Protein AF-0000000078947729 (afdb_homodimer)

Organism: Halalkalibacterium halodurans (strain ATCC BAA-125 / DSM 18197 / FERM 7344 / JCM 9153 / C-125) (NCBI:txid272558)

Nearest PDB structures (foldseek):
  7bx9-assembly1_A  TM=9.039E-01  e=3.095E-15  Bacillus amyloliquefaciens
  7f76-assembly1_A  TM=8.999E-01  e=1.012E-13  Sutcliffiella cohnii
  6dqo-assembly1_A-2  TM=8.753E-01  e=2.974E-13  Escherichia coli K-12
  6dqp-assembly1_A  TM=8.680E-01  e=3.310E-12  Escherichia coli K-12
  4pty-asse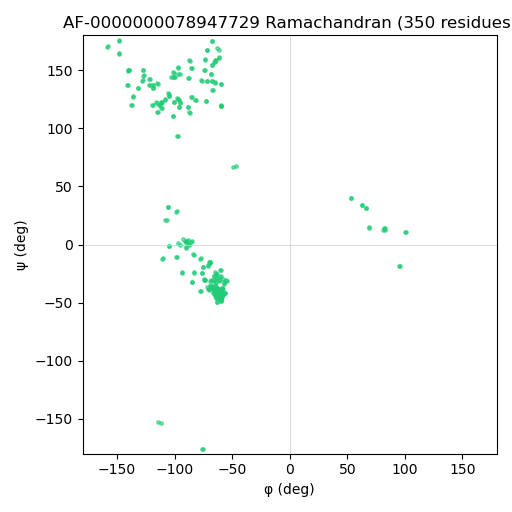mbly1_D  TM=8.212E-01  e=2.262E-12  Escherichia coli K-12

Foldseek 3Di:
DFEEEEEEQDLDPPDLQVVLSVVLCVVVVVVPYHYHYHYLNPQPDDQDDPVDDDDPSLVVVQVSLQRGQEYEYEAEDDPLAGDPSSVRNVVNHPLNSAAAHEYEYEYEYADPPRCVSHVVVVVVVSVVSNHHYFPQYAYYYPVQADPVRDGDPVRVVSSVVRSVRNVVSSVVVVVVD/DFEEEEEEQDLDPPDLQVVLSVVLCVVVVVVPYHYHYHYLNPQPDDQDDPVDDDDPSLVVVQVSLQRGQEYEYEAEDDPLAGDPSSVRNVVNHPLNSQAAHEYEYEYEYADPPRCVSHVVVVVVVSVVSNHHYFPQYAYYYPVQADPVRDGDPVRVVSSVVRSVRNVVSSVVVVVVD

Solvent-accessible surface area (backbone atoms only — not comparable to full-atom values): 18333 Å² total; per-residue (Å²): 122,51,38,34,36,31,38,24,18,41,53,43,96,83,35,64,28,46,53,52,49,52,52,52,41,51,55,43,39,75,71,58,31,47,66,47,75,48,43,50,59,76,62,72,69,71,71,57,38,88,88,55,81,77,51,73,70,52,44,53,54,52,50,54,48,45,67,30,57,30,37,39,42,22,20,37,48,46,57,49,20,56,28,20,52,34,41,24,58,54,63,68,50,88,37,72,47,36,49,74,24,44,32,35,49,36,24,16,28,82,55,71,100,55,24,61,55,19,49,54,54,49,50,48,32,38,47,59,31,43,29,40,68,53,89,51,59,45,65,43,35,54,80,49,32,48,95,85,66,44,64,39,70,69,57,47,53,45,51,51,48,30,51,50,53,52,49,51,54,51,51,54,54,56,67,70,96,124,51,40,34,36,33,37,24,20,41,53,43,96,82,33,64,28,46,53,52,49,51,52,51,42,51,55,43,39,74,71,60,31,46,66,47,76,46,45,50,59,76,62,72,70,71,71,56,37,86,87,55,80,77,50,72,72,52,43,53,53,52,50,54,46,45,67,32,56,30,36,39,42,20,19,36,49,48,55,49,21,56,26,19,53,35,41,24,57,54,63,69,49,88,36,73,46,36,49,74,23,46,33,37,50,35,25,18,30,82,56,74,100,54,26,60,54,19,50,54,54,48,49,47,30,37,49,58,28,42,29,39,66,52,89,50,58,45,64,44,35,54,83,49,33,47,96,86,66,43,65,38,72,68,58,47,53,44,51,50,49,30,51,50,52,50,50,52,54,51,51,55,53,58,67,71,96

Sequence (354 aa):
MAKIVLISGSMNPNSTSKSILKRIGKVLDKQGHDTDVICVLETNFPLYHPLKPMTDEMQKVSKTIQSADAFVIGSPEYHGGYSGALKNLLDYQDGSGFMQKPVALVSSSGGMKAGINTLNSLRLIFRSLHAHVIPQQLAVCEKELNEKGELDEGVQKQLLTLVKGLLQEISLRYQSKMAKIVLISGSMNPNSTSKSILKRIGKVLDKQGHDTDVICVLETNFPLYHPLKPMTDEMQKVSKTIQSADAFVIGSPEYHGGYSGALKNLLDYQDGSGFMQKPVALVSSSGGMKAGINTLNSLRLIFRSLHAHVIPQQLAVCEKELNEKGELDEGVQKQLLTLVKGLLQEISLRYQSK

Radius of gyration: 20.91 Å; Cα contacts (8 Å, |Δi|>4): 718; chains: 2; bounding box: 54×63×46 Å

Structure (mmCIF, N/CA/C/O backbone):
data_AF-0000000078947729-model_v1
#
loop_
_entity.id
_entity.type
_entity.pdbx_description
1 polymer 'BH2050 protein'
#
loop_
_atom_site.group_PDB
_atom_site.id
_atom_site.type_symbol
_atom_site.label_atom_id
_atom_site.label_alt_id
_atom_site.label_comp_id
_atom_site.label_asym_id
_atom_site.label_entity_id
_atom_site.label_seq_id
_atom_site.pdbx_PDB_ins_code
_atom_site.Cartn_x
_atom_site.Cartn_y
_atom_site.Cartn_z
_atom_site.occupancy
_atom_site.B_iso_or_equiv
_atom_site.auth_seq_id
_atom_site.auth_comp_id
_atom_site.auth_asym_id
_atom_site.auth_atom_id
_atom_site.pdbx_PDB_model_num
ATOM 1 N N . MET A 1 1 ? 3.238 29 15.312 1 90.88 1 MET A N 1
ATOM 2 C CA . MET A 1 1 ? 2.471 28.609 14.133 1 90.88 1 MET A CA 1
ATOM 3 C C . MET A 1 1 ? 3.17 27.484 13.375 1 90.88 1 MET A C 1
ATOM 5 O O . MET A 1 1 ? 4.34 27.609 13.008 1 90.88 1 MET A O 1
ATOM 9 N N . ALA A 1 2 ? 2.477 26.328 13.336 1 96.62 2 ALA A N 1
ATOM 10 C CA . ALA A 1 2 ? 3.072 25.172 12.656 1 96.62 2 ALA A CA 1
ATOM 11 C C . ALA A 1 2 ? 2.578 25.062 11.219 1 96.62 2 ALA A C 1
ATOM 13 O O . ALA A 1 2 ? 1.47 25.5 10.906 1 96.62 2 ALA A O 1
ATOM 14 N N . LYS A 1 3 ? 3.465 24.578 10.359 1 98.19 3 LYS A N 1
ATOM 15 C CA . LYS A 1 3 ? 3.066 24.188 9.008 1 98.19 3 LYS A CA 1
ATOM 16 C C . LYS A 1 3 ? 2.592 22.734 8.984 1 98.19 3 LYS A C 1
ATOM 18 O O . LYS A 1 3 ? 3.385 21.812 9.18 1 98.19 3 LYS A O 1
ATOM 23 N N . ILE A 1 4 ? 1.304 22.562 8.703 1 98.75 4 ILE A N 1
ATOM 24 C CA . ILE A 1 4 ? 0.723 21.234 8.711 1 98.75 4 ILE A CA 1
ATOM 25 C C . ILE A 1 4 ? 0.312 20.844 7.297 1 98.75 4 ILE A C 1
ATOM 27 O O . ILE A 1 4 ? -0.468 21.547 6.652 1 98.75 4 ILE A O 1
ATOM 31 N N . VAL A 1 5 ? 0.88 19.766 6.785 1 98.88 5 VAL A N 1
ATOM 32 C CA . VAL A 1 5 ? 0.549 19.281 5.449 1 98.88 5 VAL A CA 1
ATOM 33 C C . VAL A 1 5 ? -0.426 18.109 5.547 1 98.88 5 VAL A C 1
ATOM 35 O O . VAL A 1 5 ? -0.193 17.172 6.301 1 98.88 5 VAL A O 1
ATOM 38 N N . LEU A 1 6 ? -1.562 18.25 4.902 1 98.88 6 LEU A N 1
ATOM 39 C CA . LEU A 1 6 ? -2.543 17.188 4.785 1 98.88 6 LEU A CA 1
ATOM 40 C C . LEU A 1 6 ? -2.4 16.453 3.447 1 98.88 6 LEU A C 1
ATOM 42 O O . LEU A 1 6 ? -2.367 17.094 2.393 1 98.88 6 LEU A O 1
ATOM 46 N N . ILE A 1 7 ? -2.248 15.141 3.473 1 98.88 7 ILE A N 1
ATOM 47 C CA . ILE A 1 7 ? -2.064 14.359 2.254 1 98.88 7 ILE A CA 1
ATOM 48 C C . ILE A 1 7 ? -3.287 13.477 2.016 1 98.88 7 ILE A C 1
ATOM 50 O O . ILE A 1 7 ? -3.621 12.633 2.848 1 98.88 7 ILE A O 1
ATOM 54 N N . SER A 1 8 ? -3.947 13.719 0.934 1 98.5 8 SER A N 1
ATOM 55 C CA . SER A 1 8 ? -5.082 12.906 0.509 1 98.5 8 SER A CA 1
ATOM 56 C C . SER A 1 8 ? -4.652 11.828 -0.478 1 98.5 8 SER A C 1
ATOM 58 O O . SER A 1 8 ? -4.203 12.133 -1.584 1 98.5 8 SER A O 1
ATOM 60 N N . GLY A 1 9 ? -4.906 10.617 -0.125 1 98.31 9 GLY A N 1
ATOM 61 C CA . GLY A 1 9 ? -4.426 9.492 -0.909 1 98.31 9 GLY A CA 1
ATOM 62 C C . GLY A 1 9 ? -5.469 8.938 -1.861 1 98.31 9 GLY A C 1
ATOM 63 O O . GLY A 1 9 ? -5.445 7.75 -2.193 1 98.31 9 GLY A O 1
ATOM 64 N N . SER A 1 10 ? -6.383 9.766 -2.332 1 96.5 10 SER A N 1
ATOM 65 C CA . SER A 1 10 ? -7.453 9.281 -3.203 1 96.5 10 SER A CA 1
ATOM 66 C C . SER A 1 10 ? -7.34 9.883 -4.598 1 96.5 10 SER A C 1
ATOM 68 O O . SER A 1 10 ? -7.043 11.07 -4.746 1 96.5 10 SER A O 1
ATOM 70 N N . MET A 1 11 ? -7.574 9.07 -5.586 1 97.5 11 MET A N 1
ATOM 71 C CA . MET A 1 11 ? -7.633 9.531 -6.973 1 97.5 11 MET A CA 1
ATOM 72 C C . MET A 1 11 ? -9.062 9.867 -7.375 1 97.5 11 MET A C 1
ATOM 74 O O . MET A 1 11 ? -9.32 10.219 -8.523 1 97.5 11 MET A O 1
ATOM 78 N N . ASN A 1 12 ? -9.992 9.789 -6.438 1 95.44 12 ASN A N 1
ATOM 79 C CA . ASN A 1 12 ? -11.391 10.141 -6.648 1 95.44 12 ASN A CA 1
ATOM 80 C C . ASN A 1 12 ? -11.641 11.625 -6.371 1 95.44 12 ASN A C 1
ATOM 82 O O . ASN A 1 12 ? -11.438 12.094 -5.25 1 95.44 12 ASN A O 1
ATOM 86 N N . PRO A 1 13 ? -12.07 12.414 -7.328 1 94.38 13 PRO A N 1
ATOM 87 C CA . PRO A 1 13 ? -12.336 13.836 -7.09 1 94.38 13 PRO A CA 1
ATOM 88 C C . PRO A 1 13 ? -13.406 14.062 -6.027 1 94.38 13 PRO A C 1
ATOM 90 O O . PRO A 1 13 ? -13.445 15.125 -5.402 1 94.38 13 PRO A O 1
ATOM 93 N N . ASN A 1 14 ? -14.25 13.062 -5.785 1 89.62 14 ASN A N 1
ATOM 94 C CA . ASN A 1 14 ? -15.32 13.156 -4.801 1 89.62 14 ASN A CA 1
ATOM 95 C C . ASN A 1 14 ? -15.008 12.352 -3.545 1 89.62 14 ASN A C 1
ATOM 97 O O . ASN A 1 14 ? -15.914 11.852 -2.877 1 89.62 14 ASN A O 1
ATOM 101 N N . SER A 1 15 ? -13.836 12.266 -3.225 1 90.88 15 SER A N 1
ATOM 102 C CA . SER A 1 15 ? -13.328 11.422 -2.152 1 90.88 15 SER A CA 1
ATOM 103 C C . SER A 1 15 ? -13.82 11.906 -0.789 1 90.88 15 SER A C 1
ATOM 105 O O . SER A 1 15 ? -13.711 13.086 -0.47 1 90.88 15 SER A O 1
ATOM 107 N N . THR A 1 16 ? -14.305 10.969 0.018 1 90.5 16 THR A N 1
ATOM 108 C CA . THR A 1 16 ? -14.68 11.234 1.405 1 90.5 16 THR A CA 1
ATOM 109 C C . THR A 1 16 ? -13.445 11.578 2.236 1 90.5 16 THR A C 1
ATOM 111 O O . THR A 1 16 ? -13.484 12.5 3.053 1 90.5 16 THR A O 1
ATOM 114 N N . SER A 1 17 ? -12.367 10.859 2.006 1 91.69 17 SER A N 1
ATOM 115 C CA . SER A 1 17 ? -11.148 11.141 2.75 1 91.69 17 SER A CA 1
ATOM 116 C C . SER A 1 17 ? -10.648 12.562 2.49 1 91.69 17 SER A C 1
ATOM 118 O O . SER A 1 17 ? -10.25 13.266 3.42 1 91.69 17 SER A O 1
ATOM 120 N N . LYS A 1 18 ? -10.719 12.992 1.257 1 93.44 18 LYS A N 1
ATOM 121 C CA . LYS A 1 18 ? -10.312 14.352 0.922 1 93.44 18 LYS A CA 1
ATOM 122 C C . LYS A 1 18 ? -11.195 15.375 1.628 1 93.44 18 LYS A C 1
ATOM 124 O O . LYS A 1 18 ? -10.695 16.359 2.184 1 93.44 18 LYS A O 1
ATOM 129 N N . SER A 1 19 ? -12.469 15.148 1.593 1 93 19 SER A N 1
ATOM 130 C CA . SER A 1 19 ? -13.414 16.047 2.236 1 93 19 SER A CA 1
ATOM 131 C C . SER A 1 19 ? -13.133 16.188 3.729 1 93 19 SER A C 1
ATOM 133 O O . SER A 1 19 ? -13.148 17.281 4.273 1 93 19 SER A O 1
ATOM 135 N N . ILE A 1 20 ? -12.867 15.062 4.355 1 94.94 20 ILE A N 1
ATOM 136 C CA . ILE A 1 20 ? -12.586 15.039 5.785 1 94.94 20 ILE A CA 1
ATOM 137 C C . ILE A 1 20 ? -11.289 15.797 6.07 1 94.94 20 ILE A C 1
ATOM 139 O O . ILE A 1 20 ? -11.219 16.594 7.012 1 94.94 20 ILE A O 1
ATOM 143 N N . LEU A 1 21 ? -10.289 15.578 5.25 1 97.25 21 LEU A N 1
ATOM 144 C CA . LEU A 1 21 ? -9.016 16.266 5.422 1 97.25 21 LEU A CA 1
ATOM 145 C C . LEU A 1 21 ? -9.188 17.781 5.277 1 97.25 21 LEU A C 1
ATOM 147 O O . LEU A 1 21 ? -8.586 18.547 6.027 1 97.25 21 LEU A O 1
ATOM 151 N N . LYS A 1 22 ? -9.992 18.203 4.328 1 95.75 22 LYS A N 1
ATOM 152 C CA . LYS A 1 22 ? -10.258 19.625 4.156 1 95.75 22 LYS A CA 1
ATOM 153 C C . LYS A 1 22 ? -10.93 20.219 5.395 1 95.75 22 LYS A C 1
ATOM 155 O O . LYS A 1 22 ? -10.609 21.328 5.809 1 95.75 22 LYS A O 1
ATOM 160 N N . ARG A 1 23 ? -11.797 19.469 5.953 1 95.62 23 ARG A N 1
ATOM 161 C CA . ARG A 1 23 ? -12.445 19.906 7.188 1 95.62 23 ARG A CA 1
ATOM 162 C C . ARG A 1 23 ? -11.438 20.047 8.32 1 95.62 23 ARG A C 1
ATOM 164 O O . ARG A 1 23 ? -11.453 21.031 9.047 1 95.62 23 ARG A O 1
ATOM 171 N N . ILE A 1 24 ? -10.609 19.062 8.438 1 98.12 24 ILE A N 1
ATOM 172 C CA . ILE A 1 24 ? -9.562 19.109 9.445 1 98.12 24 ILE A CA 1
ATOM 173 C C . ILE A 1 24 ? -8.672 20.328 9.203 1 98.12 24 ILE A C 1
ATOM 175 O O . ILE A 1 24 ? -8.32 21.047 10.141 1 98.12 24 ILE A O 1
ATOM 179 N N . GLY A 1 25 ? -8.312 20.547 7.91 1 98.19 25 GLY A N 1
ATOM 180 C CA . GLY A 1 25 ? -7.512 21.719 7.555 1 98.19 25 GLY A CA 1
ATOM 181 C C . GLY A 1 25 ? -8.141 23.016 7.988 1 98.19 25 GLY A C 1
ATOM 182 O O . GLY A 1 25 ? -7.457 23.906 8.508 1 98.19 25 GLY A O 1
ATOM 183 N N . LYS A 1 26 ? -9.414 23.172 7.832 1 97.19 26 LYS A N 1
ATOM 184 C CA . LYS A 1 26 ? -10.125 24.375 8.227 1 97.19 26 LYS A CA 1
ATOM 185 C C . LYS A 1 26 ? -10.062 24.594 9.742 1 97.19 26 LYS A C 1
ATOM 187 O O . LYS A 1 26 ? -9.867 25.703 10.211 1 97.19 26 LYS A O 1
ATOM 192 N N . VAL A 1 27 ? -10.242 23.531 10.477 1 97.69 27 VAL A N 1
ATOM 193 C CA . VAL A 1 27 ? -10.172 23.594 11.938 1 97.69 27 VAL A CA 1
ATOM 194 C C . VAL A 1 27 ? -8.773 24.047 12.359 1 97.69 27 VAL A C 1
ATOM 196 O O . VAL A 1 27 ? -8.633 24.922 13.219 1 97.69 27 VAL A O 1
ATOM 199 N N . LEU A 1 28 ? -7.773 23.469 11.727 1 98.38 28 LEU A N 1
ATOM 200 C CA . LEU A 1 28 ? -6.387 23.797 12.055 1 98.38 28 LEU A CA 1
ATOM 201 C C . LEU A 1 28 ? -6.07 25.25 11.703 1 98.38 28 LEU A C 1
ATOM 203 O O . LEU A 1 28 ? -5.402 25.938 12.469 1 98.38 28 LEU A O 1
ATOM 207 N N . ASP A 1 29 ? -6.59 25.688 10.562 1 97.38 29 ASP A N 1
ATOM 208 C CA . ASP A 1 29 ? -6.414 27.078 10.141 1 97.38 29 ASP A CA 1
ATOM 209 C C . ASP A 1 29 ? -7.039 28.031 11.148 1 97.38 29 ASP A C 1
ATOM 211 O O . ASP A 1 29 ? -6.438 29.047 11.5 1 97.38 29 ASP A O 1
ATOM 215 N N . LYS A 1 30 ? -8.188 27.703 11.594 1 96.75 30 LYS A N 1
ATOM 216 C CA . LYS A 1 30 ? -8.898 28.531 12.555 1 96.75 30 LYS A CA 1
ATOM 217 C C . LYS A 1 30 ? -8.133 28.625 13.867 1 96.75 30 LYS A C 1
ATOM 219 O O . LYS A 1 30 ? -8.258 29.609 14.602 1 96.75 30 LYS A O 1
ATOM 224 N N . GLN A 1 31 ? -7.367 27.625 14.078 1 95.81 31 GLN A N 1
ATOM 225 C CA . GLN A 1 31 ? -6.57 27.594 15.305 1 95.81 31 GLN A CA 1
ATOM 226 C C . GLN A 1 31 ? -5.234 28.312 15.102 1 95.81 31 GLN A C 1
ATOM 228 O O . GLN A 1 31 ? -4.375 28.297 15.984 1 95.81 31 GLN A O 1
ATOM 233 N N . GLY A 1 32 ? -5 28.828 13.883 1 95.62 32 GLY A N 1
ATOM 234 C CA . GLY A 1 32 ? -3.865 29.719 13.656 1 95.62 32 GLY A CA 1
ATOM 235 C C . GLY A 1 32 ? -2.688 29.016 13 1 95.62 32 GLY A C 1
ATOM 236 O O . GLY A 1 32 ? -1.588 29.578 12.938 1 95.62 32 GLY A O 1
ATOM 237 N N . HIS A 1 33 ? -2.859 27.797 12.523 1 97.44 33 HIS A N 1
ATOM 238 C CA . HIS A 1 33 ? -1.78 27.062 11.867 1 97.44 33 HIS A CA 1
ATOM 239 C C . HIS A 1 33 ? -1.873 27.188 10.344 1 97.44 33 HIS A C 1
ATOM 241 O O . HIS A 1 33 ? -2.926 27.547 9.812 1 97.44 33 HIS A O 1
ATOM 247 N N . ASP A 1 34 ? -0.754 27.094 9.688 1 97.75 34 ASP A N 1
ATOM 248 C CA . ASP A 1 34 ? -0.7 27.062 8.227 1 97.75 34 ASP A CA 1
ATOM 249 C C . ASP A 1 34 ? -0.914 25.656 7.691 1 97.75 34 ASP A C 1
ATOM 251 O O . ASP A 1 34 ? -0.238 24.719 8.117 1 97.75 34 ASP A O 1
ATOM 255 N N . THR A 1 35 ? -1.867 25.531 6.773 1 98.31 35 THR A N 1
ATOM 256 C CA . THR A 1 35 ? -2.143 24.203 6.242 1 98.31 35 THR A CA 1
ATOM 257 C C . THR A 1 35 ? -1.974 24.172 4.727 1 98.31 35 THR A C 1
ATOM 259 O O . THR A 1 35 ? -2.215 25.172 4.051 1 98.31 35 THR A O 1
ATOM 262 N N . ASP A 1 36 ? -1.458 23.109 4.207 1 97.81 36 ASP A N 1
ATOM 263 C CA . ASP A 1 36 ? -1.406 22.781 2.787 1 97.81 36 ASP A CA 1
ATOM 264 C C . ASP A 1 36 ? -1.963 21.375 2.533 1 97.81 36 ASP A C 1
ATOM 266 O O . ASP A 1 36 ? -1.732 20.453 3.324 1 97.81 36 ASP A O 1
ATOM 270 N N . VAL A 1 37 ? -2.688 21.281 1.451 1 97.81 37 VAL A N 1
ATOM 271 C CA . VAL A 1 37 ? -3.25 19.969 1.108 1 97.81 37 VAL A CA 1
ATOM 272 C C . VAL A 1 37 ? -2.568 19.438 -0.146 1 97.81 37 VAL A C 1
ATOM 274 O O . VAL A 1 37 ? -2.512 20.109 -1.173 1 97.81 37 VAL A O 1
ATOM 277 N N . ILE A 1 38 ? -2.002 18.312 -0.057 1 98.44 38 ILE A N 1
ATOM 278 C CA . ILE A 1 38 ? -1.505 17.562 -1.2 1 98.44 38 ILE A CA 1
ATOM 279 C C . ILE A 1 38 ? -2.5 16.453 -1.562 1 98.44 38 ILE A C 1
ATOM 281 O O . ILE A 1 38 ? -2.709 15.516 -0.7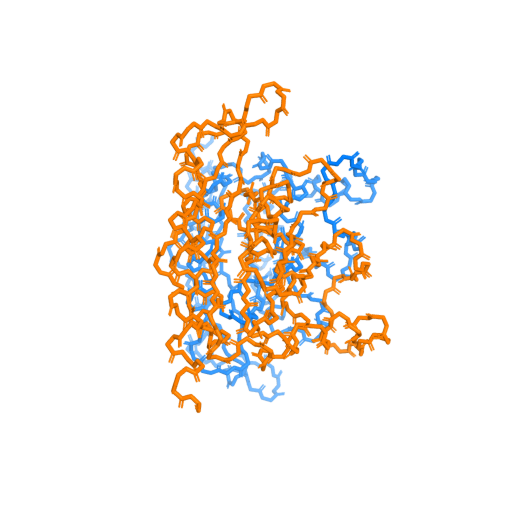88 1 98.44 38 ILE A O 1
ATOM 285 N N . CYS A 1 39 ? -3.119 16.625 -2.67 1 98.06 39 CYS A N 1
ATOM 286 C CA . CYS A 1 39 ? -3.959 15.57 -3.223 1 98.06 39 CYS A CA 1
ATOM 287 C C . CYS A 1 39 ? -3.195 14.75 -4.254 1 98.06 39 CYS A C 1
ATOM 289 O O . CYS A 1 39 ? -2.725 15.289 -5.258 1 98.06 39 CYS A O 1
ATOM 291 N N . VAL A 1 40 ? -3.148 13.469 -4.055 1 98.12 40 VAL A N 1
ATOM 292 C CA . VAL A 1 40 ? -2.375 12.633 -4.973 1 98.12 40 VAL A CA 1
ATOM 293 C C . VAL A 1 40 ? -2.938 12.766 -6.387 1 98.12 40 VAL A C 1
ATOM 295 O O . VAL A 1 40 ? -2.191 12.695 -7.367 1 98.12 40 VAL A O 1
ATOM 298 N N . LEU A 1 41 ? -4.203 12.977 -6.453 1 97 41 LEU A N 1
ATOM 299 C CA . LEU A 1 41 ? -4.871 13.156 -7.738 1 97 41 LEU A CA 1
ATOM 300 C C . LEU A 1 41 ? -4.238 14.297 -8.523 1 97 41 LEU A C 1
ATOM 302 O O . LEU A 1 41 ? -4.172 14.25 -9.75 1 97 41 LEU A O 1
ATOM 306 N N . GLU A 1 42 ? -3.719 15.312 -7.848 1 96.56 42 GLU A N 1
ATOM 307 C CA . GLU A 1 42 ? -3.236 16.531 -8.477 1 96.56 42 GLU A CA 1
ATOM 308 C C . GLU A 1 42 ? -1.725 16.5 -8.672 1 96.56 42 GLU A C 1
ATOM 310 O O . GLU A 1 42 ? -1.162 17.344 -9.367 1 96.56 42 GLU A O 1
ATOM 315 N N . THR A 1 43 ? -0.997 15.562 -8.109 1 96.31 43 THR A N 1
ATOM 316 C CA . THR A 1 43 ? 0.462 15.562 -8.117 1 96.31 43 THR A CA 1
ATOM 317 C C . THR A 1 43 ? 0.996 14.977 -9.422 1 96.31 43 THR A C 1
ATOM 319 O O . THR A 1 43 ? 2.139 15.242 -9.805 1 96.31 43 THR A O 1
ATOM 322 N N . ASN A 1 44 ? 0.226 14.148 -10.109 1 89.62 44 ASN A N 1
ATOM 323 C CA . ASN A 1 44 ? 0.599 13.539 -11.383 1 89.62 44 ASN A CA 1
ATOM 324 C C . ASN A 1 44 ? 1.816 12.633 -11.234 1 89.62 44 ASN A C 1
ATOM 326 O O . ASN A 1 44 ? 2.691 12.609 -12.102 1 89.62 44 ASN A O 1
ATOM 330 N N . PHE A 1 45 ? 1.962 11.969 -10.133 1 96.94 45 PHE A N 1
ATOM 331 C CA . PHE A 1 45 ? 3.039 11.008 -9.945 1 96.94 45 PHE A CA 1
ATOM 332 C C . PHE A 1 45 ? 2.781 9.734 -10.75 1 96.94 45 PHE A C 1
ATOM 334 O O . PHE A 1 45 ? 1.715 9.133 -10.641 1 96.94 45 PHE A O 1
ATOM 341 N N . PRO A 1 46 ? 3.721 9.367 -11.617 1 97.25 46 PRO A N 1
ATOM 342 C CA . PRO A 1 46 ? 3.648 8 -12.133 1 97.25 46 PRO A CA 1
ATOM 343 C C . PRO A 1 46 ? 3.92 6.949 -11.062 1 97.25 46 PRO A C 1
ATOM 345 O O . PRO A 1 46 ? 4.203 7.289 -9.914 1 97.25 46 PRO A O 1
ATOM 348 N N . LEU A 1 47 ? 3.768 5.68 -11.422 1 98.12 47 LEU A N 1
ATOM 349 C CA . LEU A 1 47 ? 4.172 4.645 -10.477 1 98.12 47 LEU A CA 1
ATOM 350 C C . LEU A 1 47 ? 5.652 4.762 -10.133 1 98.12 47 LEU A C 1
ATOM 352 O O . LEU A 1 47 ? 6.477 5.023 -11.016 1 98.12 47 LEU A O 1
ATOM 356 N N . TYR A 1 48 ? 5.996 4.602 -8.938 1 98.25 48 TYR A N 1
ATOM 357 C CA . TYR A 1 48 ? 7.348 4.785 -8.43 1 98.25 48 TYR A CA 1
ATOM 358 C C . TYR A 1 48 ? 8.328 3.85 -9.133 1 98.25 48 TYR A C 1
ATOM 360 O O . TYR A 1 48 ? 8.141 2.631 -9.125 1 98.25 48 TYR A O 1
ATOM 368 N N . HIS A 1 49 ? 9.258 4.426 -9.758 1 97.19 49 HIS A N 1
ATOM 369 C CA . HIS A 1 49 ? 10.375 3.73 -10.391 1 97.19 49 HIS A CA 1
ATOM 370 C C . HIS A 1 49 ? 11.695 4.09 -9.719 1 97.19 49 HIS A C 1
ATOM 372 O O . HIS A 1 49 ? 12.164 5.227 -9.828 1 97.19 49 HIS A O 1
ATOM 378 N N . PRO A 1 50 ? 12.328 3.123 -9.078 1 95 50 PRO A N 1
ATOM 379 C CA . PRO A 1 50 ? 13.484 3.463 -8.242 1 95 50 PRO A CA 1
ATOM 380 C C . PRO A 1 50 ? 14.688 3.922 -9.055 1 95 50 PRO A C 1
ATOM 382 O O . PRO A 1 50 ? 15.625 4.504 -8.508 1 95 50 PRO A O 1
ATOM 385 N N . LEU A 1 51 ? 14.703 3.689 -10.344 1 95.69 51 LEU A N 1
ATOM 386 C CA . LEU A 1 51 ? 15.875 4.031 -11.148 1 95.69 51 LEU A CA 1
ATOM 387 C C . LEU A 1 51 ? 15.617 5.289 -11.977 1 95.69 51 LEU A C 1
ATOM 389 O O . LEU A 1 51 ? 16.484 5.723 -12.734 1 95.69 51 LEU A O 1
ATOM 393 N N . LYS A 1 52 ? 14.453 5.84 -11.883 1 96.06 52 LYS A N 1
ATOM 394 C CA . LYS A 1 52 ? 14.141 7.078 -12.594 1 96.06 52 LYS A CA 1
ATOM 395 C C . LYS A 1 52 ? 14.109 8.266 -11.633 1 96.06 52 LYS A C 1
ATOM 397 O O . LYS A 1 52 ? 13.453 8.219 -10.594 1 96.06 52 LYS A O 1
ATOM 402 N N . PRO A 1 53 ? 14.805 9.297 -12.008 1 95.94 53 PRO A N 1
ATOM 403 C CA . PRO A 1 53 ? 14.82 10.469 -11.133 1 95.94 53 PRO A CA 1
ATOM 404 C C . PRO A 1 53 ? 13.461 11.164 -11.055 1 95.94 53 PRO A C 1
ATOM 406 O O . PRO A 1 53 ? 12.672 11.094 -12.008 1 95.94 53 PRO A O 1
ATOM 409 N N . MET A 1 54 ? 13.234 11.852 -9.969 1 96.81 54 MET A N 1
ATOM 410 C CA . MET A 1 54 ? 12.023 12.664 -9.844 1 96.81 54 MET A CA 1
ATOM 411 C C . MET A 1 54 ? 12.109 13.898 -10.734 1 96.81 54 MET A C 1
ATOM 413 O O . MET A 1 54 ? 13.172 14.5 -10.867 1 96.81 54 MET A O 1
ATOM 417 N N . THR A 1 55 ? 11.039 14.242 -11.328 1 97.31 55 THR A N 1
ATOM 418 C CA . THR A 1 55 ? 10.945 15.492 -12.07 1 97.31 55 THR A CA 1
ATOM 419 C C . THR A 1 55 ? 10.922 16.688 -11.117 1 97.31 55 THR A C 1
ATOM 421 O O . THR A 1 55 ? 10.781 16.516 -9.906 1 97.31 55 THR A O 1
ATOM 424 N N . ASP A 1 56 ? 11.086 17.875 -11.641 1 97.38 56 ASP A N 1
ATOM 425 C CA . ASP A 1 56 ? 11.023 19.094 -10.836 1 97.38 56 ASP A CA 1
ATOM 426 C C . ASP A 1 56 ? 9.68 19.219 -10.133 1 97.38 56 ASP A C 1
ATOM 428 O O . ASP A 1 56 ? 9.609 19.641 -8.977 1 97.38 56 ASP A O 1
ATOM 432 N N . GLU A 1 57 ? 8.625 18.875 -10.867 1 97.12 57 GLU A N 1
ATOM 433 C CA . GLU A 1 57 ? 7.277 18.953 -10.297 1 97.12 57 GLU A CA 1
ATOM 434 C C . GLU A 1 57 ? 7.129 18.016 -9.109 1 97.12 57 GLU A C 1
ATOM 436 O O . GLU A 1 57 ? 6.543 18.375 -8.086 1 97.12 57 GLU A O 1
ATOM 441 N N . MET A 1 58 ? 7.625 16.812 -9.227 1 97.81 58 MET A N 1
ATOM 442 C CA . MET A 1 58 ? 7.586 15.852 -8.133 1 97.81 58 MET A CA 1
ATOM 443 C C . MET A 1 58 ? 8.414 16.328 -6.945 1 97.81 58 MET A C 1
ATOM 445 O O . MET A 1 58 ? 8.008 16.156 -5.793 1 97.81 58 MET A O 1
ATOM 449 N N . GLN A 1 59 ? 9.539 16.938 -7.27 1 97.81 59 GLN A N 1
ATOM 450 C CA . GLN A 1 59 ? 10.422 17.453 -6.223 1 97.81 59 GLN A CA 1
ATOM 451 C C . GLN A 1 59 ? 9.75 18.562 -5.422 1 97.81 59 GLN A C 1
ATOM 453 O O . GLN A 1 59 ? 9.969 18.688 -4.219 1 97.81 59 GLN A O 1
ATOM 458 N N . LYS A 1 60 ? 9 19.391 -6.105 1 98 60 LYS A N 1
ATOM 459 C CA . LYS A 1 60 ? 8.258 20.438 -5.41 1 98 60 LYS A CA 1
ATOM 460 C C . LYS A 1 60 ? 7.324 19.844 -4.355 1 98 60 LYS A C 1
ATOM 462 O O . LYS A 1 60 ? 7.215 20.375 -3.252 1 98 60 LYS A O 1
ATOM 467 N N . VAL A 1 61 ? 6.664 18.75 -4.719 1 98.38 61 VAL A N 1
ATOM 468 C CA . VAL A 1 61 ? 5.793 18.062 -3.771 1 98.38 61 VAL A CA 1
ATOM 469 C C . VAL A 1 61 ? 6.613 17.547 -2.594 1 98.38 61 VAL A C 1
ATOM 471 O O . VAL A 1 61 ? 6.242 17.75 -1.436 1 98.38 61 VAL A O 1
ATOM 474 N N . SER A 1 62 ? 7.75 16.938 -2.875 1 98.19 62 SER A N 1
ATOM 475 C CA . SER A 1 62 ? 8.617 16.406 -1.829 1 98.19 62 SER A CA 1
ATOM 476 C C . SER A 1 62 ? 9.141 17.516 -0.921 1 98.19 62 SER A C 1
ATOM 478 O O . SER A 1 62 ? 9.266 17.328 0.29 1 98.19 62 SER A O 1
ATOM 480 N N . LYS A 1 63 ? 9.43 18.625 -1.489 1 98.25 63 LYS A N 1
ATOM 481 C CA . LYS A 1 63 ? 9.898 19.766 -0.701 1 98.25 63 LYS A CA 1
ATOM 482 C C . LYS A 1 63 ? 8.805 20.266 0.239 1 98.25 63 LYS A C 1
ATOM 484 O O . LYS A 1 63 ? 9.086 20.656 1.373 1 98.25 63 LYS A O 1
ATOM 489 N N . THR A 1 64 ? 7.559 20.266 -0.258 1 98.38 64 THR A N 1
ATOM 490 C CA . THR A 1 64 ? 6.438 20.641 0.6 1 98.38 64 THR A CA 1
ATOM 491 C C . THR A 1 64 ? 6.328 19.688 1.786 1 98.38 64 THR A C 1
ATOM 493 O O . THR A 1 64 ? 6.148 20.109 2.924 1 98.38 64 THR A O 1
ATOM 496 N N . ILE A 1 65 ? 6.504 18.438 1.562 1 98.69 65 ILE A N 1
ATOM 497 C CA . ILE A 1 65 ? 6.461 17.422 2.611 1 98.69 65 ILE A CA 1
ATOM 498 C C . ILE A 1 65 ? 7.602 17.656 3.602 1 98.69 65 ILE A C 1
ATOM 500 O O . ILE A 1 65 ? 7.387 17.641 4.816 1 98.69 65 ILE A O 1
ATOM 504 N N . GLN A 1 66 ? 8.75 17.953 3.082 1 98.38 66 GLN A N 1
ATOM 505 C CA . GLN A 1 66 ? 9.922 18.156 3.924 1 98.38 66 GLN A CA 1
ATOM 506 C C . GLN A 1 66 ? 9.773 19.391 4.797 1 98.38 66 GLN A C 1
ATOM 508 O O . GLN A 1 66 ? 10.289 19.438 5.918 1 98.38 66 GLN A O 1
ATOM 513 N N . SER A 1 67 ? 9.102 20.344 4.352 1 97.88 67 SER A N 1
ATOM 514 C CA . SER A 1 67 ? 9 21.625 5.035 1 97.88 67 SER A CA 1
ATOM 515 C C . SER A 1 67 ? 7.941 21.594 6.129 1 97.88 67 SER A C 1
ATOM 517 O O . SER A 1 67 ? 7.844 22.516 6.938 1 97.88 67 SER A O 1
ATOM 519 N N . ALA A 1 68 ? 7.148 20.562 6.219 1 98.44 68 ALA A N 1
ATOM 520 C CA . ALA A 1 68 ? 6.047 20.469 7.172 1 98.44 68 ALA A CA 1
ATOM 521 C C . ALA A 1 68 ? 6.562 20.234 8.586 1 98.44 68 ALA A C 1
ATOM 523 O O . ALA A 1 68 ? 7.625 19.641 8.781 1 98.44 68 ALA A O 1
ATOM 524 N N . ASP A 1 69 ? 5.781 20.734 9.531 1 98.06 69 ASP A N 1
ATOM 525 C CA . ASP A 1 69 ? 6.043 20.453 10.938 1 98.06 69 ASP A CA 1
ATOM 526 C C . ASP A 1 69 ? 5.242 19.234 11.414 1 98.06 69 ASP A C 1
ATOM 528 O O . ASP A 1 69 ? 5.609 18.594 12.398 1 98.06 69 ASP A O 1
ATOM 532 N N . ALA A 1 70 ? 4.164 18.969 10.758 1 98.69 70 ALA A N 1
ATOM 533 C CA . ALA A 1 70 ? 3.256 17.875 11.109 1 98.69 70 ALA A CA 1
ATOM 534 C C . ALA A 1 70 ? 2.406 17.469 9.906 1 98.69 70 ALA A C 1
ATOM 536 O O . ALA A 1 70 ? 2.396 18.156 8.883 1 98.69 70 ALA A O 1
ATOM 537 N N . PHE A 1 71 ? 1.691 16.328 10.102 1 98.94 71 PHE A N 1
ATOM 538 C CA . PHE A 1 71 ? 0.938 15.805 8.969 1 98.94 71 PHE A CA 1
ATOM 539 C C . PHE A 1 71 ? -0.419 15.273 9.422 1 98.94 71 PHE A C 1
ATOM 541 O O . PHE A 1 71 ? -0.572 14.844 10.562 1 98.94 71 PHE A O 1
ATOM 548 N N . VAL A 1 72 ? -1.368 15.359 8.57 1 98.94 72 VAL A N 1
ATOM 549 C CA . VAL A 1 72 ? -2.574 14.539 8.57 1 98.94 72 VAL A 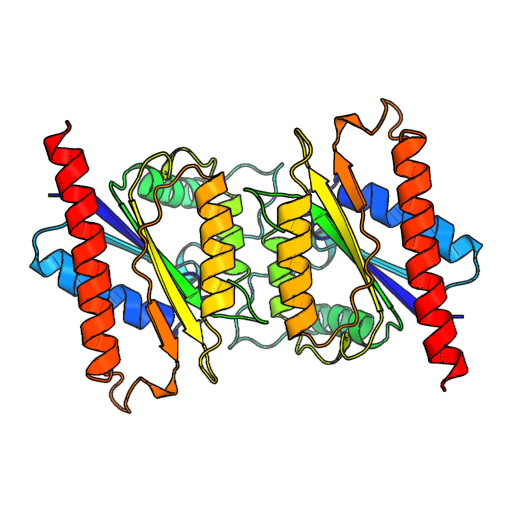CA 1
ATOM 550 C C . VAL A 1 72 ? -2.654 13.727 7.281 1 98.94 72 VAL A C 1
ATOM 552 O O . VAL A 1 72 ? -2.705 14.297 6.188 1 98.94 72 VAL A O 1
ATOM 555 N N . ILE A 1 73 ? -2.678 12.422 7.41 1 98.94 73 ILE A N 1
ATOM 556 C CA . ILE A 1 73 ? -2.666 11.523 6.262 1 98.94 73 ILE A CA 1
ATOM 557 C C . ILE A 1 73 ? -4.035 10.867 6.105 1 98.94 73 ILE A C 1
ATOM 559 O O . ILE A 1 73 ? -4.566 10.289 7.055 1 98.94 73 ILE A O 1
ATOM 563 N N . GLY A 1 74 ? -4.609 11 4.969 1 98.19 74 GLY A N 1
ATOM 564 C CA . GLY A 1 74 ? -5.898 10.383 4.699 1 98.19 74 GLY A CA 1
ATOM 565 C C . GLY A 1 74 ? -5.871 9.43 3.521 1 98.19 74 GLY A C 1
ATOM 566 O O . GLY A 1 74 ? -5.285 9.734 2.48 1 98.19 74 GLY A O 1
ATOM 567 N N . SER A 1 75 ? -6.531 8.305 3.701 1 97.88 75 SER A N 1
ATOM 568 C CA . SER A 1 75 ? -6.629 7.332 2.619 1 97.88 75 SER A CA 1
ATOM 569 C C . SER A 1 75 ? -8.016 6.695 2.574 1 97.88 75 SER A C 1
ATOM 571 O O . SER A 1 75 ? -8.594 6.379 3.615 1 97.88 75 SER A O 1
ATOM 573 N N . PRO A 1 76 ? -8.562 6.535 1.376 1 95.88 76 PRO A N 1
ATOM 574 C CA . PRO A 1 76 ? -9.633 5.539 1.286 1 95.88 76 PRO A CA 1
ATOM 575 C C . PRO A 1 76 ? -9.148 4.121 1.574 1 95.88 76 PRO A C 1
ATOM 577 O O . PRO A 1 76 ? -7.941 3.867 1.585 1 95.88 76 PRO A O 1
ATOM 580 N N . GLU A 1 77 ? -10.094 3.303 1.932 1 96.12 77 GLU A N 1
ATOM 581 C CA . GLU A 1 77 ? -9.789 1.881 2.072 1 96.12 77 GLU A CA 1
ATOM 582 C C . GLU A 1 77 ? -10.148 1.112 0.803 1 96.12 77 GLU A C 1
ATOM 584 O O . GLU A 1 77 ? -11.297 1.149 0.352 1 96.12 77 GLU A O 1
ATOM 589 N N . TYR A 1 78 ? -9.195 0.512 0.176 1 95.56 78 TYR A N 1
ATOM 590 C CA . TYR A 1 78 ? -9.367 -0.471 -0.888 1 95.56 78 TYR A CA 1
ATOM 591 C C . TYR A 1 78 ? -8.844 -1.835 -0.463 1 95.56 78 TYR A C 1
ATOM 593 O O . TYR A 1 78 ? -7.688 -1.959 -0.048 1 95.56 78 TYR A O 1
ATOM 601 N N . HIS A 1 79 ? -9.742 -2.799 -0.511 1 95.31 79 HIS A N 1
ATOM 602 C CA . HIS A 1 79 ? -9.398 -4.176 -0.179 1 95.31 79 HIS A CA 1
ATOM 603 C C . HIS A 1 79 ? -8.734 -4.262 1.191 1 95.31 79 HIS A C 1
ATOM 605 O O . HIS A 1 79 ? -7.699 -4.918 1.345 1 95.31 79 HIS A O 1
ATOM 611 N N . GLY A 1 80 ? -9.211 -3.52 2.107 1 94.19 80 GLY A N 1
ATOM 612 C CA . GLY A 1 80 ? -8.789 -3.639 3.494 1 94.19 80 GLY A CA 1
ATOM 613 C C . GLY A 1 80 ? -7.496 -2.898 3.791 1 94.19 80 GLY A C 1
ATOM 614 O O . GLY A 1 80 ? -6.875 -3.117 4.832 1 94.19 80 GLY A O 1
ATOM 615 N N . GLY A 1 81 ? -7.082 -2.07 2.938 1 96.31 81 GLY A N 1
ATOM 616 C CA . GLY A 1 81 ? -5.832 -1.359 3.141 1 96.31 81 GLY A CA 1
ATOM 617 C C . GLY A 1 81 ? -5.828 0.03 2.531 1 96.31 81 GLY A C 1
ATOM 618 O O . GLY A 1 81 ? -6.797 0.429 1.878 1 96.31 81 GLY A O 1
ATOM 619 N N . TYR A 1 82 ? -4.723 0.75 2.781 1 98 82 TYR A N 1
ATOM 620 C CA . TYR A 1 82 ? -4.539 2.078 2.205 1 98 82 TYR A CA 1
ATOM 621 C C . TYR A 1 82 ? -4.43 2.002 0.687 1 98 82 TYR A C 1
ATOM 623 O O . TYR A 1 82 ? -4.148 0.938 0.131 1 98 82 TYR A O 1
ATOM 631 N N . SER A 1 83 ? -4.738 3.129 0.035 1 98.25 83 SER A N 1
ATOM 632 C CA . SER A 1 83 ? -4.75 3.143 -1.424 1 98.25 83 SER A CA 1
ATOM 633 C C . SER A 1 83 ? -3.342 2.982 -1.988 1 98.25 83 SER A C 1
ATOM 635 O O . SER A 1 83 ? -2.373 3.463 -1.396 1 98.25 83 SER A O 1
ATOM 637 N N . GLY A 1 84 ? -3.268 2.324 -3.127 1 98.69 84 GLY A N 1
ATOM 638 C CA . GLY A 1 84 ? -2.01 2.271 -3.855 1 98.69 84 GLY A CA 1
ATOM 639 C C . GLY A 1 84 ? -1.466 3.643 -4.207 1 98.69 84 GLY A C 1
ATOM 640 O O . GLY A 1 84 ? -0.251 3.852 -4.211 1 98.69 84 GLY A O 1
ATOM 641 N N . ALA A 1 85 ? -2.344 4.582 -4.465 1 98.69 85 ALA A N 1
ATOM 642 C CA . ALA A 1 85 ? -1.95 5.934 -4.844 1 98.69 85 ALA A CA 1
ATOM 643 C C . ALA A 1 85 ? -1.209 6.629 -3.705 1 98.69 85 ALA A C 1
ATOM 645 O O . ALA A 1 85 ? -0.179 7.27 -3.926 1 98.69 85 ALA A O 1
ATOM 646 N N . LEU A 1 86 ? -1.73 6.492 -2.514 1 98.81 86 LEU A N 1
ATOM 647 C CA . LEU A 1 86 ? -1.039 7.074 -1.369 1 98.81 86 LEU A CA 1
ATOM 648 C C . LEU A 1 86 ? 0.329 6.43 -1.174 1 98.81 86 LEU A C 1
ATOM 650 O O . LEU A 1 86 ? 1.331 7.125 -1.006 1 98.81 86 LEU A O 1
ATOM 654 N N . LYS A 1 87 ? 0.311 5.086 -1.176 1 98.81 87 LYS A N 1
ATOM 655 C CA . LYS A 1 87 ? 1.571 4.383 -0.966 1 98.81 87 LYS A CA 1
ATOM 656 C C . LYS A 1 87 ? 2.598 4.758 -2.031 1 98.81 87 LYS A C 1
ATOM 658 O O . LYS A 1 87 ? 3.791 4.863 -1.742 1 98.81 87 LYS A O 1
ATOM 663 N N . ASN A 1 88 ? 2.115 4.934 -3.248 1 98.69 88 ASN A N 1
ATOM 664 C CA . ASN A 1 88 ? 2.994 5.332 -4.344 1 98.69 88 ASN A CA 1
ATOM 665 C C . ASN A 1 88 ? 3.672 6.668 -4.059 1 98.69 88 ASN A C 1
ATOM 667 O O . ASN A 1 88 ? 4.879 6.812 -4.262 1 98.69 88 ASN A O 1
ATOM 671 N N . LEU A 1 89 ? 2.938 7.617 -3.605 1 98.75 89 LEU A N 1
ATOM 672 C CA . LEU A 1 89 ? 3.521 8.906 -3.246 1 98.75 89 LEU A CA 1
ATOM 673 C C . LEU A 1 89 ? 4.57 8.734 -2.152 1 98.75 89 LEU A C 1
ATOM 675 O O . LEU A 1 89 ? 5.656 9.32 -2.234 1 98.75 89 LEU A O 1
ATOM 679 N N . LEU A 1 90 ? 4.258 7.969 -1.132 1 98.75 90 LEU A N 1
ATOM 680 C CA . LEU A 1 90 ? 5.18 7.75 -0.023 1 98.75 90 LEU A CA 1
ATOM 681 C C . LEU A 1 90 ? 6.438 7.027 -0.497 1 98.75 90 LEU A C 1
ATOM 683 O O . LEU A 1 90 ? 7.535 7.289 -0.001 1 98.75 90 LEU A O 1
ATOM 687 N N . ASP A 1 91 ? 6.281 6.09 -1.438 1 98.31 91 ASP A N 1
ATOM 688 C CA . ASP A 1 91 ? 7.426 5.352 -1.967 1 98.31 91 ASP A CA 1
ATOM 689 C C . ASP A 1 91 ? 8.438 6.293 -2.617 1 98.31 91 ASP A C 1
ATOM 691 O O . ASP A 1 91 ? 9.633 6.012 -2.631 1 98.31 91 ASP A O 1
ATOM 695 N N . TYR A 1 92 ? 8.008 7.445 -3.131 1 98.44 92 TYR A N 1
ATOM 696 C CA . TYR A 1 92 ? 8.883 8.422 -3.775 1 98.44 92 TYR A CA 1
ATOM 697 C C . TYR A 1 92 ? 9.695 9.188 -2.744 1 98.44 92 TYR A C 1
ATOM 699 O O . TYR A 1 92 ? 10.688 9.844 -3.086 1 98.44 92 TYR A O 1
ATOM 707 N N . GLN A 1 93 ? 9.211 9.156 -1.481 1 98.19 93 GLN A N 1
ATOM 708 C CA . GLN A 1 93 ? 9.875 9.977 -0.469 1 98.19 93 GLN A CA 1
ATOM 709 C C . GLN A 1 93 ? 11.062 9.234 0.138 1 98.19 93 GLN A C 1
ATOM 711 O O . GLN A 1 93 ? 11.031 8.008 0.277 1 98.19 93 GLN A O 1
ATOM 716 N N . ASP A 1 94 ? 12.055 9.969 0.59 1 95.5 94 ASP A N 1
ATOM 717 C CA . ASP A 1 94 ? 13.219 9.344 1.202 1 95.5 94 ASP A CA 1
ATOM 718 C C . ASP A 1 94 ? 13.031 9.18 2.707 1 95.5 94 ASP A C 1
ATOM 720 O O . ASP A 1 94 ? 13.922 8.695 3.404 1 95.5 94 ASP A O 1
ATOM 724 N N . GLY A 1 95 ? 12 9.609 3.201 1 95.81 95 GLY A N 1
ATOM 725 C CA . GLY A 1 95 ? 11.633 9.391 4.59 1 95.81 95 GLY A CA 1
ATOM 726 C C . GLY A 1 95 ? 12.047 10.531 5.504 1 95.81 95 GLY A C 1
ATOM 727 O O . GLY A 1 95 ? 11.531 10.664 6.613 1 95.81 95 GLY A O 1
ATOM 728 N N . SER A 1 96 ? 12.992 11.43 5.121 1 96.88 96 SER A N 1
ATOM 729 C CA . SER A 1 96 ? 13.508 12.492 5.969 1 96.88 96 SER A CA 1
ATOM 730 C C . SER A 1 96 ? 12.43 13.523 6.289 1 96.88 96 SER A C 1
ATOM 732 O O . SER A 1 96 ? 12.469 14.164 7.34 1 96.88 96 SER A O 1
ATOM 734 N N . GLY A 1 97 ? 11.484 13.625 5.383 1 98.06 97 GLY A N 1
ATOM 735 C CA . GLY A 1 97 ? 10.43 14.609 5.559 1 98.06 97 GLY A CA 1
ATOM 736 C C . GLY A 1 97 ? 9.484 14.273 6.695 1 98.06 97 GLY A C 1
ATOM 737 O O . GLY A 1 97 ? 8.789 15.148 7.211 1 98.06 97 GLY A O 1
ATOM 738 N N . PHE A 1 98 ? 9.508 13.008 7.18 1 98.69 98 PHE A N 1
ATOM 739 C CA . PHE A 1 98 ? 8.555 12.562 8.188 1 98.69 98 PHE A CA 1
ATOM 740 C C . PHE A 1 98 ? 9.25 12.336 9.523 1 98.69 98 PHE A C 1
ATOM 742 O O . PHE A 1 98 ? 8.586 12.219 10.562 1 98.69 98 PHE A O 1
ATOM 749 N N . MET A 1 99 ? 10.547 12.328 9.523 1 98 99 MET A N 1
ATOM 750 C CA . MET A 1 99 ? 11.32 11.883 10.68 1 98 99 MET A CA 1
ATOM 751 C C . MET A 1 99 ? 11.016 12.734 11.898 1 98 99 MET A C 1
ATOM 753 O O . MET A 1 99 ? 11.156 13.961 11.859 1 98 99 MET A O 1
ATOM 757 N N . GLN A 1 100 ? 10.484 12.062 12.969 1 97.12 100 GLN A N 1
ATOM 758 C CA . GLN A 1 100 ? 10.25 12.625 14.297 1 97.12 100 GLN A CA 1
ATOM 759 C C . GLN A 1 100 ? 9.117 13.656 14.258 1 97.12 100 GLN A C 1
ATOM 761 O O . GLN A 1 100 ? 8.977 14.461 15.18 1 97.12 100 GLN A O 1
ATOM 766 N N . LYS A 1 101 ? 8.367 13.68 13.227 1 98.19 101 LYS A N 1
ATOM 767 C CA . LYS A 1 101 ? 7.273 14.633 13.109 1 98.19 101 LYS A CA 1
ATOM 768 C C . LYS A 1 101 ? 5.934 13.984 13.445 1 98.19 101 LYS A C 1
ATOM 770 O O . LYS A 1 101 ? 5.703 12.82 13.117 1 98.19 101 LYS A O 1
ATOM 775 N N . PRO A 1 102 ? 5.027 14.734 14.078 1 98.62 102 PRO A N 1
ATOM 776 C CA . PRO A 1 102 ? 3.707 14.195 14.414 1 98.62 102 PRO A CA 1
ATOM 777 C C . PRO A 1 102 ? 2.854 13.914 13.172 1 98.62 102 PRO A C 1
ATOM 779 O O . PRO A 1 102 ? 2.852 14.711 12.234 1 98.62 102 PRO A O 1
ATOM 782 N N . VAL A 1 103 ? 2.137 12.805 13.242 1 98.88 103 VAL A N 1
ATOM 783 C CA . VAL A 1 103 ? 1.279 12.398 12.133 1 98.88 103 VAL A CA 1
ATOM 784 C C . VAL A 1 103 ? -0.07 11.922 12.672 1 98.88 103 VAL A C 1
ATOM 786 O O . VAL A 1 103 ? -0.125 11.102 13.594 1 98.88 103 VAL A O 1
ATOM 789 N N . ALA A 1 104 ? -1.12 12.453 12.188 1 98.88 104 ALA A N 1
ATOM 790 C CA . ALA A 1 104 ? -2.469 11.938 12.406 1 98.88 104 ALA A CA 1
ATOM 791 C C . ALA A 1 104 ? -2.965 11.148 11.203 1 98.88 104 ALA A C 1
ATOM 793 O O . ALA A 1 104 ? -2.703 11.531 10.055 1 98.88 104 ALA A O 1
ATOM 794 N N . LEU A 1 105 ? -3.744 10.07 11.453 1 98.75 105 LEU A N 1
ATOM 795 C CA . LEU A 1 105 ? -4.184 9.188 10.375 1 98.75 105 LEU A CA 1
ATOM 796 C C . LEU A 1 105 ? -5.707 9.172 10.273 1 98.75 105 LEU A C 1
ATOM 798 O O . LEU A 1 105 ? -6.402 9.125 11.289 1 98.75 105 LEU A O 1
ATOM 802 N N . VAL A 1 106 ? -6.18 9.227 9.047 1 97.62 106 VAL A N 1
ATOM 803 C CA . VAL A 1 106 ? -7.602 9.211 8.727 1 97.62 106 VAL A CA 1
ATOM 804 C C . VAL A 1 106 ? -7.867 8.195 7.617 1 97.62 106 VAL A C 1
ATOM 806 O O . VAL A 1 106 ? -7.109 8.109 6.645 1 97.62 106 VAL A O 1
ATOM 809 N N . SER A 1 107 ? -8.906 7.402 7.793 1 96.69 107 SER A N 1
ATOM 810 C CA . SER A 1 107 ? -9.328 6.496 6.73 1 96.69 107 SER A CA 1
ATOM 811 C C . SER A 1 107 ? -10.812 6.66 6.422 1 96.69 107 SER A C 1
ATOM 813 O O . SER A 1 107 ? -11.578 7.133 7.262 1 96.69 107 SER A O 1
ATOM 815 N N . SER A 1 108 ? -11.148 6.406 5.188 1 94.06 108 SER A N 1
ATOM 816 C CA . SER A 1 108 ? -12.539 6.383 4.762 1 94.06 108 SER A CA 1
ATOM 817 C C . SER A 1 108 ? -12.883 5.078 4.047 1 94.06 108 SER A C 1
ATOM 819 O O . SER A 1 108 ? -12.023 4.484 3.391 1 94.06 108 SER A O 1
ATOM 821 N N . SER A 1 109 ? -14.117 4.648 4.254 1 90.06 109 SER A N 1
ATOM 822 C CA . SER A 1 109 ? -14.562 3.414 3.615 1 90.06 109 SER A CA 1
ATOM 823 C C . SER A 1 109 ? -16 3.537 3.117 1 90.06 109 SER A C 1
ATOM 825 O O . SER A 1 109 ? -16.75 4.391 3.59 1 90.06 109 SER A O 1
ATOM 827 N N . GLY A 1 110 ? -16.328 2.789 2.012 1 79.12 110 GLY A N 1
ATOM 828 C CA . GLY A 1 110 ? -17.703 2.764 1.506 1 79.12 110 GLY A CA 1
ATOM 829 C C . GLY A 1 110 ? -18.641 1.953 2.373 1 79.12 110 GLY A C 1
ATOM 830 O O . GLY A 1 110 ? -19.859 2.164 2.346 1 79.12 110 GLY A O 1
ATOM 831 N N . GLY A 1 111 ? -18.219 0.971 3.012 1 69.62 111 GLY A N 1
ATOM 832 C CA . GLY A 1 111 ? -19.094 0.105 3.783 1 69.62 111 GLY A CA 1
ATOM 833 C C . GLY A 1 111 ? -18.875 0.204 5.281 1 69.62 111 GLY A C 1
ATOM 834 O O . GLY A 1 111 ? -18.531 1.274 5.793 1 69.62 111 GLY A O 1
ATOM 835 N N . MET A 1 112 ? -19.203 -0.899 6.027 1 58.31 112 MET A N 1
ATOM 836 C CA . MET A 1 112 ? -19.156 -0.927 7.488 1 58.31 112 MET A CA 1
ATOM 837 C C . MET A 1 112 ? -17.719 -0.708 7.98 1 58.31 112 MET A C 1
ATOM 839 O O . MET A 1 112 ? -16.781 -0.801 7.203 1 58.31 112 MET A O 1
ATOM 843 N N . LYS A 1 113 ? -17.641 -0.485 9.305 1 56.81 113 LYS A N 1
ATOM 844 C CA . LYS A 1 113 ? -16.516 -0.019 10.109 1 56.81 113 LYS A CA 1
ATOM 845 C C . LYS A 1 113 ? -15.242 -0.785 9.758 1 56.81 113 LYS A C 1
ATOM 847 O O . LYS A 1 113 ? -14.938 -1.808 10.375 1 56.81 113 LYS A O 1
ATOM 852 N N . ALA A 1 114 ? -14.625 -0.621 8.461 1 62.12 114 ALA A N 1
ATOM 853 C CA . ALA A 1 114 ? -13.469 -1.345 7.949 1 62.12 114 ALA A CA 1
ATOM 854 C C . ALA A 1 114 ? -12.242 -0.443 7.891 1 62.12 114 ALA A C 1
ATOM 856 O O . ALA A 1 114 ? -11.164 -0.876 7.473 1 62.12 114 ALA A O 1
ATOM 857 N N . GLY A 1 115 ? -12.164 0.624 8.602 1 87 115 GLY A N 1
ATOM 858 C CA . GLY A 1 115 ? -11.031 1.504 8.352 1 87 115 GLY A CA 1
ATOM 859 C C . GLY A 1 115 ? -9.883 1.281 9.32 1 87 115 GLY A C 1
ATOM 860 O O . GLY A 1 115 ? -8.781 1.801 9.117 1 87 115 GLY A O 1
ATOM 861 N N . ILE A 1 116 ? -10.125 0.287 10.203 1 89.31 116 ILE A N 1
ATOM 862 C CA . ILE A 1 116 ? -9.141 0.096 11.258 1 89.31 116 ILE A CA 1
ATOM 863 C C . ILE A 1 116 ? -7.922 -0.634 10.703 1 89.31 116 ILE A C 1
ATOM 865 O O . ILE A 1 116 ? -6.781 -0.295 11.031 1 89.31 116 ILE A O 1
ATOM 869 N N . ASN A 1 117 ? -8.125 -1.612 9.852 1 91.06 117 ASN A N 1
ATOM 870 C CA . ASN A 1 117 ? -6.996 -2.303 9.234 1 91.06 117 ASN A CA 1
ATOM 871 C C . ASN A 1 117 ? -6.145 -1.353 8.398 1 91.06 117 ASN A C 1
ATOM 873 O O . ASN A 1 117 ? -4.914 -1.442 8.406 1 91.06 117 ASN A O 1
ATOM 877 N N . THR A 1 118 ? -6.84 -0.474 7.746 1 95.38 118 THR A N 1
ATOM 878 C CA . THR A 1 118 ? -6.152 0.526 6.938 1 95.38 118 THR A CA 1
ATOM 879 C C . THR A 1 118 ? -5.273 1.42 7.809 1 95.38 118 THR A C 1
ATOM 881 O O . THR A 1 118 ? -4.102 1.633 7.5 1 95.38 118 THR A O 1
ATOM 884 N N . LEU A 1 119 ? -5.781 1.824 8.93 1 97.06 119 LEU A N 1
ATOM 885 C CA . LEU A 1 119 ? -5.055 2.703 9.844 1 97.06 119 LEU A CA 1
ATOM 886 C C . LEU A 1 119 ? -3.895 1.964 10.5 1 97.06 119 LEU A C 1
ATOM 888 O O . LEU A 1 119 ? -2.803 2.518 10.648 1 97.06 119 LEU A O 1
ATOM 892 N N . ASN A 1 120 ? -4.121 0.731 10.836 1 95.94 120 ASN A N 1
ATOM 893 C CA . ASN A 1 120 ? -3.053 -0.068 11.43 1 95.94 120 ASN A CA 1
ATOM 894 C C . ASN A 1 120 ? -1.895 -0.268 10.461 1 95.94 120 ASN A C 1
ATOM 896 O O . ASN A 1 120 ? -0.729 -0.161 10.844 1 95.94 120 ASN A O 1
ATOM 900 N N . SER A 1 121 ? -2.244 -0.583 9.25 1 96.56 121 SER A N 1
ATOM 901 C CA . SER A 1 121 ? -1.198 -0.767 8.25 1 96.56 121 SER A CA 1
ATOM 902 C C . SER A 1 121 ? -0.454 0.538 7.98 1 96.56 121 SER A C 1
ATOM 904 O O . SER A 1 121 ? 0.761 0.534 7.773 1 96.56 121 SER A O 1
ATOM 906 N N . LEU A 1 122 ? -1.149 1.642 8.023 1 98 122 LEU A N 1
ATOM 907 C CA . LEU A 1 122 ? -0.507 2.936 7.816 1 98 122 LEU A CA 1
ATOM 908 C C . LEU A 1 122 ? 0.44 3.262 8.969 1 98 122 LEU A C 1
ATOM 910 O O . LEU A 1 122 ? 1.499 3.857 8.75 1 98 122 LEU A O 1
ATOM 914 N N . ARG A 1 123 ? 0.041 2.908 10.133 1 98.12 123 ARG A N 1
ATOM 915 C CA . ARG A 1 123 ? 0.903 3.141 11.281 1 98.12 123 ARG A CA 1
ATOM 916 C C . ARG A 1 123 ? 2.248 2.443 11.109 1 98.12 123 ARG A C 1
ATOM 918 O O . ARG A 1 123 ? 3.287 2.982 11.5 1 98.12 123 ARG A O 1
ATOM 925 N N . LEU A 1 124 ? 2.236 1.246 10.547 1 96.81 124 LEU A N 1
ATOM 926 C CA . LEU A 1 124 ? 3.48 0.52 10.305 1 96.81 124 LEU A CA 1
ATOM 927 C C . LEU A 1 124 ? 4.359 1.262 9.305 1 96.81 124 LEU A C 1
ATOM 929 O O . LEU A 1 124 ? 5.578 1.333 9.484 1 96.81 124 LEU A O 1
ATOM 933 N N . ILE A 1 125 ? 3.768 1.802 8.273 1 98 125 ILE A N 1
ATOM 934 C CA . ILE A 1 125 ? 4.516 2.562 7.277 1 98 125 ILE A CA 1
ATOM 935 C C . ILE A 1 125 ? 5.195 3.754 7.941 1 98 125 ILE A C 1
ATOM 937 O O . ILE A 1 125 ? 6.402 3.957 7.781 1 98 125 ILE A O 1
ATOM 941 N N . PHE A 1 126 ? 4.441 4.488 8.711 1 98.69 126 PHE A N 1
ATOM 942 C CA . PHE A 1 126 ? 4.973 5.727 9.266 1 98.69 126 PHE A CA 1
ATOM 943 C C . PHE A 1 126 ? 5.922 5.441 10.422 1 98.69 126 PHE A C 1
ATOM 945 O O . PHE A 1 126 ? 6.793 6.258 10.734 1 98.69 126 PHE A O 1
ATOM 952 N N . ARG A 1 127 ? 5.738 4.289 11.055 1 96.94 127 ARG A N 1
ATOM 953 C CA . ARG A 1 127 ? 6.785 3.85 11.969 1 96.94 127 ARG A CA 1
ATOM 954 C C . ARG A 1 127 ? 8.109 3.656 11.234 1 96.94 127 ARG A C 1
ATOM 956 O O . ARG A 1 127 ? 9.156 4.102 11.711 1 96.94 127 ARG A O 1
ATOM 963 N N . SER A 1 128 ? 8.031 3.01 10.094 1 95.44 128 SER A N 1
ATOM 964 C CA . SER A 1 128 ? 9.219 2.768 9.289 1 95.44 128 SER A CA 1
ATOM 965 C C . SER A 1 128 ? 9.82 4.074 8.789 1 95.44 128 SER A C 1
ATOM 967 O O . SER A 1 128 ? 11.031 4.16 8.555 1 95.44 128 SER A O 1
ATOM 969 N N . LEU A 1 129 ? 9.016 5.09 8.68 1 97.69 129 LEU A N 1
ATOM 970 C CA . LEU A 1 129 ? 9.469 6.402 8.234 1 97.69 129 LEU A CA 1
ATOM 971 C C . LEU A 1 129 ? 9.906 7.254 9.422 1 97.69 129 LEU A C 1
ATOM 973 O O . LEU A 1 129 ? 10.188 8.445 9.273 1 97.69 129 LEU A O 1
ATOM 977 N N . HIS A 1 130 ? 9.859 6.695 10.602 1 97.69 130 HIS A N 1
ATOM 978 C CA . HIS A 1 130 ? 10.328 7.281 11.852 1 97.69 130 HIS A CA 1
ATOM 979 C C . HIS A 1 130 ? 9.492 8.5 12.234 1 97.69 130 HIS A C 1
ATOM 981 O O . HIS A 1 130 ? 10.023 9.477 12.758 1 97.69 130 HIS A O 1
ATOM 987 N N . ALA A 1 131 ? 8.242 8.422 11.836 1 98.44 131 ALA A N 1
ATOM 988 C CA . ALA A 1 131 ? 7.301 9.469 12.227 1 98.44 131 ALA A CA 1
ATOM 989 C C . ALA A 1 131 ? 6.672 9.172 13.586 1 98.44 131 ALA A C 1
ATOM 991 O O . ALA A 1 131 ? 6.719 8.039 14.062 1 98.44 131 ALA A O 1
ATOM 992 N N . HIS A 1 132 ? 6.188 10.133 14.242 1 98.12 132 HIS A N 1
ATOM 993 C CA . HIS A 1 132 ? 5.449 9.992 15.492 1 98.12 132 HIS A CA 1
ATOM 994 C C . HIS A 1 132 ? 3.943 10.008 15.25 1 98.12 132 HIS A C 1
ATOM 996 O O . HIS A 1 132 ? 3.32 11.07 15.234 1 98.12 132 HIS A O 1
ATOM 1002 N N . VAL A 1 133 ? 3.389 8.836 15.109 1 98.75 133 VAL A N 1
ATOM 1003 C CA . VAL A 1 133 ? 1.952 8.75 14.875 1 98.75 133 VAL A CA 1
ATOM 1004 C C . VAL A 1 133 ? 1.198 8.859 16.188 1 98.75 133 VAL A C 1
ATOM 1006 O O . VAL A 1 133 ? 1.457 8.094 17.125 1 98.75 133 VAL A O 1
ATOM 1009 N N . ILE A 1 134 ? 0.341 9.75 16.266 1 98.56 134 ILE A N 1
ATOM 1010 C CA . ILE A 1 134 ? -0.411 9.945 17.5 1 98.56 134 ILE A CA 1
ATOM 1011 C C . ILE A 1 134 ? -1.43 8.82 17.672 1 98.56 134 ILE A C 1
ATOM 1013 O O . ILE A 1 134 ? -1.812 8.172 16.688 1 98.56 134 ILE A O 1
ATOM 1017 N N . PRO A 1 135 ? -1.914 8.578 18.891 1 97.75 135 PRO A N 1
ATOM 1018 C CA . PRO A 1 135 ? -2.826 7.453 19.109 1 97.75 135 PRO A CA 1
ATOM 1019 C C . PRO A 1 135 ? -4.23 7.723 18.578 1 97.75 135 PRO A C 1
ATOM 1021 O O . PRO A 1 135 ? -4.945 6.781 18.219 1 97.75 135 PRO A O 1
ATOM 1024 N N . GLN A 1 136 ? -4.625 8.992 18.594 1 97.44 136 GLN A N 1
ATOM 1025 C CA . GLN A 1 136 ? -5.941 9.312 18.047 1 97.44 136 GLN A CA 1
ATOM 1026 C C . GLN A 1 136 ? -5.996 9.023 16.547 1 97.44 136 GLN A C 1
ATOM 1028 O O . GLN A 1 136 ? -5.023 9.25 15.828 1 97.44 136 GLN A O 1
ATOM 1033 N N . GLN A 1 137 ? -7.023 8.516 16.109 1 97.25 137 GLN A N 1
ATOM 1034 C CA . GLN A 1 137 ? -7.242 8.211 14.695 1 97.25 137 GLN A CA 1
ATOM 1035 C C . GLN A 1 137 ? -8.719 8.336 14.336 1 97.25 137 GLN A C 1
ATOM 1037 O O . GLN A 1 137 ? -9.57 8.438 15.211 1 97.25 137 GLN A O 1
ATOM 1042 N N . LEU A 1 138 ? -8.945 8.406 13.086 1 96 138 LEU A N 1
ATOM 1043 C CA . LEU A 1 138 ? -10.32 8.594 12.625 1 96 138 LEU A CA 1
ATOM 1044 C C . LEU A 1 138 ? -10.625 7.691 11.438 1 96 138 LEU A C 1
ATOM 1046 O O . LEU A 1 138 ? -9.906 7.719 10.438 1 96 138 LEU A O 1
ATOM 1050 N N . ALA A 1 139 ? -11.578 6.82 11.555 1 94.75 139 ALA A N 1
ATOM 1051 C CA . ALA A 1 139 ? -12.141 6.031 10.461 1 94.75 139 ALA A CA 1
ATOM 1052 C C . ALA A 1 139 ? -13.578 6.453 10.164 1 94.75 139 ALA A C 1
ATOM 1054 O O . ALA A 1 139 ? -14.438 6.422 11.055 1 94.75 139 ALA A O 1
ATOM 1055 N N . VAL A 1 140 ? -13.812 6.867 8.93 1 92.06 140 VAL A N 1
ATOM 1056 C CA . VAL A 1 140 ? -15.133 7.383 8.578 1 92.06 140 VAL A CA 1
ATOM 1057 C C . VAL A 1 140 ? -15.758 6.512 7.492 1 92.06 140 VAL A C 1
ATOM 1059 O O . VAL A 1 140 ? -15.078 6.125 6.535 1 92.06 140 VAL A O 1
ATOM 1062 N N . CYS A 1 141 ? -16.953 6.203 7.66 1 88.38 141 CYS A N 1
ATOM 1063 C CA . CYS A 1 141 ? -17.734 5.52 6.637 1 88.38 141 CYS A CA 1
ATOM 1064 C C . CYS A 1 141 ? -18.641 6.5 5.898 1 88.38 141 CYS A C 1
ATOM 1066 O O . CYS A 1 141 ? -19.156 7.449 6.496 1 88.38 141 CYS A O 1
ATOM 1068 N N . GLU A 1 142 ? -18.828 6.188 4.703 1 81.75 142 GLU A N 1
ATOM 1069 C CA . GLU A 1 142 ? -19.641 7.066 3.865 1 81.75 142 GLU A CA 1
ATOM 1070 C C . GLU A 1 142 ? -21.016 7.305 4.48 1 81.75 142 GLU A C 1
ATOM 1072 O O . GLU A 1 142 ? -21.578 8.391 4.352 1 81.75 142 GLU A O 1
ATOM 1077 N N . LYS A 1 143 ? -21.5 6.367 5.176 1 82.25 143 LYS A N 1
ATOM 1078 C CA . LYS A 1 143 ? -22.844 6.457 5.766 1 82.25 143 LYS A CA 1
ATOM 1079 C C . LYS A 1 143 ? -22.875 7.469 6.906 1 82.25 143 LYS A C 1
ATOM 1081 O O . LYS A 1 143 ? -23.938 7.883 7.348 1 82.25 143 LYS A O 1
ATOM 1086 N N . GLU A 1 144 ? -21.688 7.766 7.387 1 83.44 144 GLU A N 1
ATOM 1087 C CA . GLU A 1 144 ? -21.594 8.695 8.508 1 83.44 144 GLU A CA 1
ATOM 1088 C C . GLU A 1 144 ? -21.578 10.148 8.016 1 83.44 144 GLU A C 1
ATOM 1090 O O . GLU A 1 144 ? -21.391 11.07 8.812 1 83.44 144 GLU A O 1
ATOM 1095 N N . LEU A 1 145 ? -21.703 10.297 6.762 1 81.81 145 LEU A N 1
ATOM 1096 C CA . LEU A 1 145 ? -21.906 11.602 6.152 1 81.81 145 LEU A CA 1
ATOM 1097 C C . LEU A 1 145 ? -23.344 11.773 5.703 1 81.81 145 LEU A C 1
ATOM 1099 O O . LEU A 1 145 ? -23.938 10.844 5.156 1 81.81 145 LEU A O 1
ATOM 1103 N N . ASN A 1 146 ? -23.922 12.828 6.113 1 80.19 146 ASN A N 1
ATOM 1104 C CA . ASN A 1 146 ? -25.297 13.039 5.668 1 80.19 146 ASN A CA 1
ATOM 1105 C C . ASN A 1 146 ? -25.359 13.484 4.211 1 80.19 146 ASN A C 1
ATOM 1107 O O . ASN A 1 146 ? -24.328 13.516 3.525 1 80.19 146 ASN A O 1
ATOM 1111 N N . GLU A 1 147 ? -26.547 13.773 3.785 1 76.12 147 GLU A N 1
ATOM 1112 C CA . GLU A 1 147 ? -26.766 14.094 2.379 1 76.12 147 GLU A CA 1
ATOM 1113 C C . GLU A 1 147 ? -26.031 15.367 1.976 1 76.12 147 GLU A C 1
ATOM 1115 O O . GLU A 1 147 ? -25.703 15.555 0.801 1 76.12 147 GLU A O 1
ATOM 1120 N N . LYS A 1 148 ? -25.859 16.219 2.951 1 78.62 148 LYS A N 1
ATOM 1121 C CA . LYS A 1 148 ? -25.172 17.484 2.68 1 78.62 148 LYS A CA 1
ATOM 1122 C C . LYS A 1 148 ? -23.672 17.344 2.861 1 78.62 148 LYS A C 1
ATOM 1124 O O . LYS A 1 148 ? -22.922 18.312 2.74 1 78.62 148 LYS A O 1
ATOM 1129 N N . GLY A 1 149 ? -23.203 16.172 3.131 1 77.75 149 GLY A N 1
ATOM 1130 C CA . GLY A 1 149 ? -21.797 15.922 3.336 1 77.75 149 GLY A CA 1
ATOM 1131 C C . GLY A 1 149 ? -21.312 16.281 4.734 1 77.75 149 GLY A C 1
ATOM 1132 O O . GLY A 1 149 ? -20.109 16.406 4.973 1 77.75 149 GLY A O 1
ATOM 1133 N N . GLU A 1 150 ? -22.281 16.5 5.562 1 85 150 GLU A N 1
ATOM 1134 C CA . GLU A 1 150 ? -21.922 16.844 6.93 1 85 150 GLU A CA 1
ATOM 1135 C C . GLU A 1 150 ? -21.734 15.602 7.789 1 85 150 GLU A C 1
ATOM 1137 O O . GLU A 1 150 ? -22.453 14.617 7.641 1 85 150 GLU A O 1
ATOM 1142 N N . LEU A 1 151 ? -20.75 15.695 8.688 1 88.31 151 LEU A N 1
ATOM 1143 C CA . LEU A 1 151 ? -20.422 14.586 9.578 1 88.31 151 LEU A CA 1
ATOM 1144 C C . LEU A 1 151 ? -21.438 14.477 10.703 1 88.31 151 LEU A C 1
ATOM 1146 O O . LEU A 1 151 ? -21.922 15.492 11.203 1 88.31 151 LEU A O 1
ATOM 1150 N N . ASP A 1 152 ? -21.75 13.25 11.016 1 88.38 152 ASP A N 1
ATOM 1151 C CA . ASP A 1 152 ? -22.562 13.078 12.211 1 88.38 152 ASP A CA 1
ATOM 1152 C C . ASP A 1 152 ? -21.844 13.602 13.453 1 88.38 152 ASP A C 1
ATOM 1154 O O . ASP A 1 152 ? -20.641 13.836 13.414 1 88.38 152 ASP A O 1
ATOM 1158 N N . GLU A 1 153 ? -22.562 13.859 14.508 1 90.75 153 GLU A N 1
ATOM 1159 C CA . GLU A 1 153 ? -22.031 14.492 15.703 1 90.75 153 GLU A CA 1
ATOM 1160 C C . GLU A 1 153 ? -20.922 13.648 16.312 1 90.75 153 GLU A C 1
ATOM 1162 O O . GLU A 1 153 ? -19.906 14.18 16.797 1 90.75 153 GLU A O 1
ATOM 1167 N N . GLY A 1 154 ? -21.141 12.375 16.297 1 91.38 154 GLY A N 1
ATOM 1168 C CA . GLY A 1 154 ? -20.141 11.484 16.859 1 91.38 154 GLY A CA 1
ATOM 1169 C C . GLY A 1 154 ? -18.812 11.547 16.109 1 91.38 154 GLY A C 1
ATOM 1170 O O . GLY A 1 154 ? -17.75 11.633 16.734 1 91.38 154 GLY A O 1
ATOM 1171 N N . VAL A 1 155 ? -18.875 11.516 14.844 1 92.19 155 VAL A N 1
ATOM 1172 C CA . VAL A 1 155 ? -17.672 11.562 14.016 1 92.19 155 VAL A CA 1
ATOM 1173 C C . VAL A 1 155 ? -17 12.93 14.148 1 92.19 155 VAL A C 1
ATOM 1175 O O . VAL A 1 155 ? -15.773 13.031 14.164 1 92.19 155 VAL A O 1
ATOM 1178 N N . GLN A 1 156 ? -17.797 13.977 14.266 1 93.88 156 GLN A N 1
ATOM 1179 C CA . GLN A 1 156 ? -17.25 15.32 14.453 1 93.88 156 GLN A CA 1
ATOM 1180 C C . GLN A 1 156 ? -16.453 15.422 15.758 1 93.88 156 GLN A C 1
ATOM 1182 O O . GLN A 1 156 ? -15.398 16.047 15.797 1 93.88 156 GLN A O 1
ATOM 1187 N N . LYS A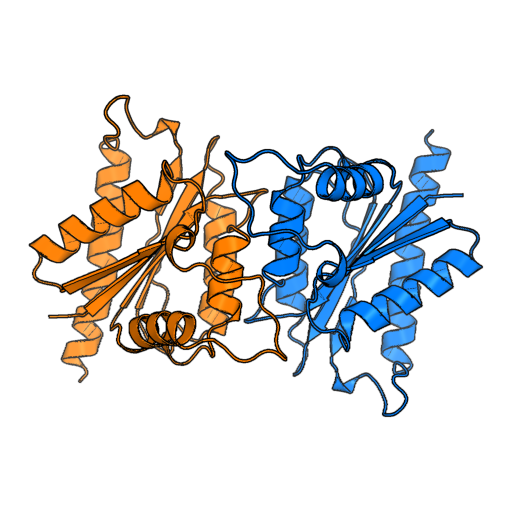 1 157 ? -16.969 14.859 16.781 1 96 157 LYS A N 1
ATOM 1188 C CA . LYS A 1 157 ? -16.266 14.859 18.062 1 96 157 LYS A CA 1
ATOM 1189 C C . LYS A 1 157 ? -14.93 14.117 17.953 1 96 157 LYS A C 1
ATOM 1191 O O . LYS A 1 157 ? -13.922 14.562 18.5 1 96 157 LYS A O 1
ATOM 1196 N N . GLN A 1 158 ? -14.969 12.977 17.25 1 95.75 158 GLN A N 1
ATOM 1197 C CA . GLN A 1 158 ? -13.75 12.211 17.031 1 95.75 158 GLN A CA 1
ATOM 1198 C C . GLN A 1 158 ? -12.727 13.016 16.234 1 95.75 158 GLN A C 1
ATOM 1200 O O . GLN A 1 158 ? -11.531 12.977 16.531 1 95.75 158 GLN A O 1
ATOM 1205 N N . LEU A 1 159 ? -13.258 13.711 15.242 1 97.12 159 LEU A N 1
ATOM 1206 C CA . LEU A 1 159 ? -12.406 14.562 14.422 1 97.12 159 LEU A CA 1
ATOM 1207 C C . LEU A 1 159 ? -11.727 15.633 15.273 1 97.12 159 LEU A C 1
ATOM 1209 O O . LEU A 1 159 ? -10.516 15.859 15.148 1 97.12 159 LEU A O 1
ATOM 1213 N N . LEU A 1 160 ? -12.438 16.25 16.156 1 97.81 160 LEU A N 1
ATOM 1214 C CA . LEU A 1 160 ? -11.883 17.297 17.016 1 97.81 160 LEU A CA 1
ATOM 1215 C C . LEU A 1 160 ? -10.883 16.703 18 1 97.81 160 LEU A C 1
ATOM 1217 O O . LEU A 1 160 ? -9.883 17.344 18.328 1 97.81 160 LEU A O 1
ATOM 1221 N N . THR A 1 161 ? -11.18 15.508 18.453 1 98.31 161 THR A N 1
ATOM 1222 C CA . THR A 1 161 ? -10.25 14.82 19.344 1 98.31 161 THR A CA 1
ATOM 1223 C C . THR A 1 161 ? -8.93 14.539 18.641 1 98.31 161 THR A C 1
ATOM 1225 O O . THR A 1 161 ? -7.859 14.688 19.234 1 98.31 161 THR A O 1
ATOM 1228 N N . LEU A 1 162 ? -9.039 14.125 17.422 1 98.5 162 LEU A N 1
ATOM 1229 C CA . LEU A 1 162 ? -7.848 13.898 16.609 1 98.5 162 LEU A CA 1
ATOM 1230 C C . LEU A 1 162 ? -7.035 15.188 16.469 1 98.5 162 LEU A C 1
ATOM 1232 O O . LEU A 1 162 ? -5.816 15.18 16.656 1 98.5 162 LEU A O 1
ATOM 1236 N N . VAL A 1 163 ? -7.699 16.266 16.141 1 98.62 163 VAL A N 1
ATOM 1237 C CA . VAL A 1 163 ? -7.043 17.547 15.961 1 98.62 163 VAL A CA 1
ATOM 1238 C C . VAL A 1 163 ? -6.379 17.984 17.266 1 98.62 163 VAL A C 1
ATOM 1240 O O . VAL A 1 163 ? -5.234 18.438 17.266 1 98.62 163 VAL A O 1
ATOM 1243 N N . LYS A 1 164 ? -7.082 17.812 18.344 1 98.25 164 LYS A N 1
ATOM 1244 C CA . LYS A 1 164 ? -6.535 18.172 19.656 1 98.25 164 LYS A CA 1
ATOM 1245 C C . LYS A 1 164 ? -5.273 17.359 19.953 1 98.25 164 LYS A C 1
ATOM 1247 O O . LYS A 1 164 ? -4.285 17.922 20.453 1 98.25 164 LYS A O 1
ATOM 1252 N N . GLY A 1 165 ? -5.336 16.094 19.688 1 98.31 165 GLY A N 1
ATOM 1253 C CA . GLY A 1 165 ? -4.168 15.258 19.891 1 98.31 165 GLY A CA 1
ATOM 1254 C C . GLY A 1 165 ? -2.965 15.695 19.078 1 98.31 165 GLY A C 1
ATOM 1255 O O . GLY A 1 165 ? -1.843 15.727 19.578 1 98.31 165 GLY A O 1
ATOM 1256 N N . LEU A 1 166 ? -3.219 16.031 17.812 1 98.56 166 LEU A N 1
ATOM 1257 C CA . LEU A 1 166 ? -2.141 16.484 16.938 1 98.56 166 LEU A CA 1
ATOM 1258 C C . LEU A 1 166 ? -1.538 17.781 17.453 1 98.56 166 LEU A C 1
ATOM 1260 O O . LEU A 1 166 ? -0.314 17.922 17.531 1 98.56 166 LEU A O 1
ATOM 1264 N N . LEU A 1 167 ? -2.359 18.703 17.875 1 97.69 167 LEU A N 1
ATOM 1265 C CA . LEU A 1 167 ? -1.911 20.016 18.344 1 97.69 167 LEU A CA 1
ATOM 1266 C C . LEU A 1 167 ? -1.13 19.875 19.656 1 97.69 167 LEU A C 1
ATOM 1268 O O . LEU A 1 167 ? -0.174 20.625 19.891 1 97.69 167 LEU A O 1
ATOM 1272 N N . GLN A 1 168 ? -1.572 18.969 20.484 1 97.19 168 GLN A N 1
ATOM 1273 C CA . GLN A 1 168 ? -0.831 18.719 21.719 1 97.19 168 GLN A CA 1
ATOM 1274 C C . GLN A 1 168 ? 0.598 18.281 21.406 1 97.19 168 GLN A C 1
ATOM 1276 O O . GLN A 1 168 ? 1.548 18.766 22.031 1 97.19 168 GLN A O 1
ATOM 1281 N N . GLU A 1 169 ? 0.753 17.391 20.469 1 97.19 169 GLU A N 1
ATOM 1282 C CA . GLU A 1 169 ? 2.08 16.906 20.094 1 97.19 169 GLU A CA 1
ATOM 1283 C C . GLU A 1 169 ? 2.924 18.016 19.484 1 97.19 169 GLU A C 1
ATOM 1285 O O . GLU A 1 169 ? 4.125 18.109 19.734 1 97.19 169 GLU A O 1
ATOM 1290 N N . ILE A 1 170 ? 2.254 18.828 18.672 1 96.44 170 ILE A N 1
ATOM 1291 C CA . ILE A 1 170 ? 2.945 19.953 18.047 1 96.44 170 ILE A CA 1
ATOM 1292 C C . ILE A 1 170 ? 3.445 20.906 19.125 1 96.44 170 ILE A C 1
ATOM 1294 O O . ILE A 1 170 ? 4.586 21.375 19.078 1 96.44 170 ILE A O 1
ATOM 1298 N N . SER A 1 171 ? 2.596 21.203 20.078 1 94.56 171 SER A N 1
ATOM 1299 C CA . SER A 1 171 ? 2.943 22.125 21.141 1 94.56 171 SER A CA 1
ATOM 1300 C C . SER A 1 171 ? 4.113 21.609 21.969 1 94.56 171 SER A C 1
ATOM 1302 O O . SER A 1 171 ? 4.992 22.375 22.375 1 94.56 171 SER A O 1
ATOM 1304 N N . LEU A 1 172 ? 4.141 20.344 22.219 1 92.19 172 LEU A N 1
ATOM 1305 C CA . LEU A 1 172 ? 5.211 19.719 23 1 92.19 172 LEU A CA 1
ATOM 1306 C C . LEU A 1 172 ? 6.547 19.844 22.281 1 92.19 172 LEU A C 1
ATOM 1308 O O . LEU A 1 172 ? 7.586 20.047 22.922 1 92.19 172 LEU A O 1
ATOM 1312 N N . ARG A 1 173 ? 6.578 19.844 21.047 1 88.31 173 ARG A N 1
ATOM 1313 C CA . ARG A 1 173 ? 7.812 19.875 20.266 1 88.31 173 ARG A CA 1
ATOM 1314 C C . ARG A 1 173 ? 8.312 21.297 20.062 1 88.31 173 ARG A C 1
ATOM 1316 O O . ARG A 1 173 ? 9.516 21.531 19.922 1 88.31 173 ARG A O 1
ATOM 1323 N N . TYR A 1 174 ? 7.422 22.266 19.969 1 78.94 174 TYR A N 1
ATOM 1324 C CA . TYR A 1 174 ? 7.82 23.656 19.891 1 78.94 174 TYR A CA 1
ATOM 1325 C C . TYR A 1 174 ? 8.375 24.141 21.234 1 78.94 174 TYR A C 1
ATOM 1327 O O . TYR A 1 174 ? 9.273 24.984 21.266 1 78.94 174 TYR A O 1
ATOM 1335 N N . GLN A 1 175 ? 7.738 23.656 22.234 1 73.88 175 GLN A N 1
ATOM 1336 C CA . GLN A 1 175 ? 8.25 24.047 23.531 1 73.88 175 GLN A CA 1
ATOM 1337 C C . GLN A 1 175 ? 9.625 23.422 23.797 1 73.88 175 GLN A C 1
ATOM 1339 O O . GLN A 1 175 ? 10.445 24.016 24.5 1 73.88 175 GLN A O 1
ATOM 1344 N N . SER A 1 176 ? 9.773 22.266 23.219 1 62.91 176 SER A N 1
ATOM 1345 C CA . SER A 1 176 ? 11.055 21.594 23.406 1 62.91 176 SER A CA 1
ATOM 1346 C C . SER A 1 176 ? 12.133 22.203 22.516 1 62.91 176 SER A C 1
ATOM 1348 O O . SER A 1 176 ? 13.328 21.953 22.703 1 62.91 176 SER A O 1
ATOM 1350 N N . LYS A 1 177 ? 11.758 23.031 21.547 1 55.09 177 LYS A N 1
ATOM 1351 C CA . LYS A 1 177 ? 12.781 23.734 20.781 1 55.09 177 LYS A CA 1
ATOM 1352 C C . LYS A 1 177 ? 13.188 25.031 21.453 1 55.09 177 LYS A C 1
ATOM 1354 O O . LYS A 1 177 ? 12.367 25.688 22.109 1 55.09 177 LYS A O 1
ATOM 1359 N N . MET B 1 1 ? -3.307 -30.203 -13.953 1 91.12 1 MET B N 1
ATOM 1360 C CA . MET B 1 1 ? -2.447 -29.078 -14.297 1 91.12 1 MET B CA 1
ATOM 1361 C C . MET B 1 1 ? -3.121 -27.75 -13.953 1 91.12 1 MET B C 1
ATOM 1363 O O . MET B 1 1 ? -4.242 -27.484 -14.398 1 91.12 1 MET B O 1
ATOM 1367 N N . ALA B 1 2 ? -2.486 -27.016 -12.992 1 96.62 2 ALA B N 1
ATOM 1368 C CA . ALA B 1 2 ? -3.068 -25.75 -12.578 1 96.62 2 ALA B CA 1
ATOM 1369 C C . ALA B 1 2 ? -2.424 -24.578 -13.312 1 96.62 2 ALA B C 1
ATOM 1371 O O . ALA B 1 2 ? -1.268 -24.656 -13.734 1 96.62 2 ALA B O 1
ATOM 1372 N N . LYS B 1 3 ? -3.227 -23.562 -13.57 1 98.19 3 LYS B N 1
ATOM 1373 C CA . LYS B 1 3 ? -2.703 -22.281 -14.031 1 98.19 3 LYS B CA 1
ATOM 1374 C C . LYS B 1 3 ? -2.309 -21.391 -12.859 1 98.19 3 LYS B C 1
ATOM 1376 O O . LYS B 1 3 ? -3.168 -20.938 -12.102 1 98.19 3 LYS B O 1
ATOM 1381 N N . ILE B 1 4 ? -1.014 -21.141 -12.75 1 98.75 4 ILE B N 1
ATOM 1382 C CA . ILE B 1 4 ? -0.512 -20.359 -11.633 1 98.75 4 ILE B CA 1
ATOM 1383 C C . ILE B 1 4 ? 0.031 -19.016 -12.141 1 98.75 4 ILE B C 1
ATOM 1385 O O . ILE B 1 4 ? 0.914 -18.984 -13.008 1 98.75 4 ILE B O 1
ATOM 1389 N N . VAL B 1 5 ? -0.527 -17.922 -11.68 1 98.88 5 VAL B N 1
ATOM 1390 C CA . VAL B 1 5 ? -0.078 -16.594 -12.078 1 98.88 5 VAL B CA 1
ATOM 1391 C C . VAL B 1 5 ? 0.816 -16 -10.992 1 98.88 5 VAL B C 1
ATOM 1393 O O . VAL B 1 5 ? 0.448 -15.992 -9.82 1 98.88 5 VAL B O 1
ATOM 1396 N N . LEU B 1 6 ? 2.023 -15.648 -11.375 1 98.94 6 LEU B N 1
ATOM 1397 C CA . LEU B 1 6 ? 2.951 -14.945 -10.492 1 98.94 6 LEU B CA 1
ATOM 1398 C C . LEU B 1 6 ? 2.92 -13.445 -10.758 1 98.94 6 LEU B C 1
ATOM 1400 O O . LEU B 1 6 ? 3.047 -13.008 -11.898 1 98.94 6 LEU B O 1
ATOM 1404 N N . ILE B 1 7 ? 2.684 -12.641 -9.719 1 98.88 7 ILE B N 1
ATOM 1405 C CA . ILE B 1 7 ? 2.594 -11.195 -9.867 1 98.88 7 ILE B CA 1
ATOM 1406 C C . ILE B 1 7 ? 3.787 -10.531 -9.188 1 98.88 7 ILE B C 1
ATOM 1408 O O . ILE B 1 7 ? 3.984 -10.68 -7.98 1 98.88 7 ILE B O 1
ATOM 1412 N N . SER B 1 8 ? 4.566 -9.867 -9.969 1 98.5 8 SER B N 1
ATOM 1413 C CA . SER B 1 8 ? 5.695 -9.094 -9.469 1 98.5 8 SER B CA 1
ATOM 1414 C C . SER B 1 8 ? 5.316 -7.625 -9.266 1 98.5 8 SER B C 1
ATOM 1416 O O . SER B 1 8 ? 4.996 -6.926 -10.227 1 98.5 8 SER B O 1
ATOM 1418 N N . GLY B 1 9 ? 5.484 -7.172 -8.078 1 98.38 9 GLY B N 1
ATOM 1419 C CA . GLY B 1 9 ? 5.035 -5.836 -7.719 1 98.38 9 GLY B CA 1
ATOM 1420 C C . GLY B 1 9 ? 6.145 -4.805 -7.75 1 98.38 9 GLY B C 1
ATOM 1421 O O . GLY B 1 9 ? 6.09 -3.803 -7.031 1 98.38 9 GLY B O 1
ATOM 1422 N N . SER B 1 10 ? 7.156 -5.004 -8.57 1 96.69 10 SER B N 1
ATOM 1423 C CA . SER B 1 10 ? 8.289 -4.082 -8.602 1 96.69 10 SER B CA 1
ATOM 1424 C C . SER B 1 10 ? 8.367 -3.359 -9.945 1 96.69 10 SER B C 1
ATOM 1426 O O . SER B 1 10 ? 8.18 -3.971 -11 1 96.69 10 SER B O 1
ATOM 1428 N N . MET B 1 11 ? 8.641 -2.094 -9.898 1 97.56 11 MET B N 1
ATOM 1429 C CA . MET B 1 11 ? 8.883 -1.295 -11.094 1 97.56 11 MET B CA 1
ATOM 1430 C C . MET B 1 11 ? 10.359 -1.268 -11.453 1 97.56 11 MET B C 1
ATOM 1432 O O . MET B 1 11 ? 10.766 -0.607 -12.406 1 97.56 11 MET B O 1
ATOM 1436 N N . ASN B 1 12 ? 11.18 -1.992 -10.703 1 95.5 12 ASN B N 1
ATOM 1437 C CA . ASN B 1 12 ? 12.609 -2.119 -10.961 1 95.5 12 ASN B CA 1
ATOM 1438 C C . ASN B 1 12 ? 12.906 -3.268 -11.914 1 95.5 12 ASN B C 1
ATOM 1440 O O . ASN B 1 12 ? 12.602 -4.426 -11.617 1 95.5 12 ASN B O 1
ATOM 1444 N N . PRO B 1 13 ? 13.477 -3.023 -13.078 1 94.38 13 PRO B N 1
ATOM 1445 C CA . PRO B 1 13 ? 13.789 -4.102 -14.016 1 94.38 13 PRO B CA 1
ATOM 1446 C C . PRO B 1 13 ? 14.75 -5.137 -13.43 1 94.38 13 PRO B C 1
ATOM 1448 O O . PRO B 1 13 ? 14.766 -6.289 -13.875 1 94.38 13 PRO B O 1
ATOM 1451 N N . ASN B 1 14 ? 15.508 -4.758 -12.414 1 89.62 14 ASN B N 1
ATOM 1452 C CA . ASN B 1 14 ? 16.469 -5.645 -11.766 1 89.62 14 ASN B CA 1
ATOM 1453 C C . ASN B 1 14 ? 15.984 -6.109 -10.398 1 89.62 14 ASN B C 1
ATOM 1455 O O . ASN B 1 14 ? 16.797 -6.363 -9.5 1 89.62 14 ASN B O 1
ATOM 1459 N N . SER B 1 15 ? 14.781 -6.242 -10.266 1 90.88 15 SER B N 1
ATOM 1460 C CA . SER B 1 15 ? 14.117 -6.527 -9 1 90.88 15 SER B CA 1
ATOM 1461 C C . SER B 1 15 ? 14.469 -7.918 -8.492 1 90.88 15 SER B C 1
ATOM 1463 O O . SER B 1 15 ? 14.391 -8.898 -9.234 1 90.88 15 SER B O 1
ATOM 1465 N N . THR B 1 16 ? 14.82 -8.008 -7.207 1 90.5 16 THR B N 1
ATOM 1466 C CA . THR B 1 16 ? 15.047 -9.281 -6.527 1 90.5 16 THR B CA 1
ATOM 1467 C C . THR B 1 16 ? 13.75 -10.078 -6.43 1 90.5 16 THR B C 1
ATOM 1469 O O . THR B 1 16 ? 13.742 -11.289 -6.648 1 90.5 16 THR B O 1
ATOM 1472 N N . SER B 1 17 ? 12.664 -9.391 -6.125 1 91.75 17 SER B N 1
ATOM 1473 C CA . SER B 1 17 ? 11.383 -10.078 -6.027 1 91.75 17 SER B CA 1
ATOM 1474 C C . SER B 1 17 ? 10.992 -10.727 -7.352 1 91.75 17 SER B C 1
ATOM 1476 O O . SER B 1 17 ? 10.539 -11.867 -7.379 1 91.75 17 SER B O 1
ATOM 1478 N N . LYS B 1 18 ? 11.227 -10.023 -8.438 1 93.5 18 LYS B N 1
ATOM 1479 C CA . LYS B 1 18 ? 10.938 -10.578 -9.75 1 93.5 18 LYS B CA 1
ATOM 1480 C C . LYS B 1 18 ? 11.789 -11.812 -10.031 1 93.5 18 LYS B C 1
ATOM 1482 O O . LYS B 1 18 ? 11.281 -12.828 -10.516 1 93.5 18 LYS B O 1
ATOM 1487 N N . SER B 1 19 ? 13.039 -11.719 -9.727 1 92.94 19 SER B N 1
ATOM 1488 C CA . SER B 1 19 ? 13.953 -12.836 -9.945 1 92.94 19 SER B CA 1
ATOM 1489 C C . SER B 1 19 ? 13.508 -14.07 -9.164 1 92.94 19 SER B C 1
ATOM 1491 O O . SER B 1 19 ? 13.531 -15.18 -9.695 1 92.94 19 SER B O 1
ATOM 1493 N N . ILE B 1 20 ? 13.117 -13.859 -7.934 1 94.94 20 ILE B N 1
ATOM 1494 C CA . ILE B 1 20 ? 12.68 -14.961 -7.074 1 94.94 20 ILE B CA 1
ATOM 1495 C C . ILE B 1 20 ? 11.398 -15.578 -7.637 1 94.94 20 ILE B C 1
ATOM 1497 O O . ILE B 1 20 ? 11.266 -16.797 -7.695 1 94.94 20 ILE B O 1
ATOM 1501 N N . LEU B 1 21 ? 10.484 -14.742 -8.078 1 97.25 21 LEU B N 1
ATOM 1502 C CA . LEU B 1 21 ? 9.242 -15.234 -8.656 1 97.25 21 LEU B CA 1
ATOM 1503 C C . LEU B 1 21 ? 9.508 -16.062 -9.906 1 97.25 21 LEU B C 1
ATOM 1505 O O . LEU B 1 21 ? 8.875 -17.094 -10.125 1 97.25 21 LEU B O 1
ATOM 1509 N N . LYS B 1 22 ? 10.438 -15.625 -10.734 1 95.69 22 LYS B N 1
ATOM 1510 C CA . LYS B 1 22 ? 10.797 -16.375 -11.922 1 95.69 22 LYS B CA 1
ATOM 1511 C C . LYS B 1 22 ? 11.359 -17.75 -11.555 1 95.69 22 LYS B C 1
ATOM 1513 O O . LYS B 1 22 ? 11.062 -18.75 -12.211 1 95.69 22 LYS B O 1
ATOM 1518 N N . ARG B 1 23 ? 12.125 -17.781 -10.523 1 95.56 23 ARG B N 1
ATOM 1519 C CA . ARG B 1 23 ? 12.656 -19.047 -10.039 1 95.56 23 ARG B CA 1
ATOM 1520 C C . ARG B 1 23 ? 11.531 -19.969 -9.578 1 95.56 23 ARG B C 1
ATOM 1522 O O . ARG B 1 23 ? 11.516 -21.156 -9.906 1 95.56 23 ARG B O 1
ATOM 1529 N N . ILE B 1 24 ? 10.648 -19.406 -8.828 1 98.12 24 ILE B N 1
ATOM 1530 C CA . ILE B 1 24 ? 9.492 -20.172 -8.367 1 98.12 24 ILE B CA 1
ATOM 1531 C C . ILE B 1 24 ? 8.703 -20.688 -9.57 1 98.12 24 ILE B C 1
ATOM 1533 O O . ILE B 1 24 ? 8.297 -21.844 -9.602 1 98.12 24 ILE B O 1
ATOM 1537 N N . GLY B 1 25 ? 8.5 -19.797 -10.578 1 98.12 25 GLY B N 1
ATOM 1538 C CA . GLY B 1 25 ? 7.812 -20.188 -11.797 1 98.12 25 GLY B CA 1
ATOM 1539 C C . GLY B 1 25 ? 8.461 -21.375 -12.492 1 98.12 25 GLY B C 1
ATOM 1540 O O . GLY B 1 25 ? 7.77 -22.281 -12.945 1 98.12 25 GLY B O 1
ATOM 1541 N N . LYS B 1 26 ? 9.75 -21.406 -12.562 1 97.19 26 LYS B N 1
ATOM 1542 C CA . LYS B 1 26 ? 10.484 -22.516 -13.188 1 97.19 26 LYS B CA 1
ATOM 1543 C C . LYS B 1 26 ? 10.258 -23.812 -12.438 1 97.19 26 LYS B C 1
ATOM 1545 O O . LYS B 1 26 ? 10.078 -24.875 -13.055 1 97.19 26 LYS B O 1
ATOM 1550 N N . VAL B 1 27 ? 10.297 -23.75 -11.133 1 97.69 27 VAL B N 1
ATOM 1551 C CA . VAL B 1 27 ? 10.062 -24.938 -10.305 1 97.69 27 VAL B CA 1
ATOM 1552 C C . VAL B 1 27 ? 8.656 -25.469 -10.555 1 97.69 27 VAL B C 1
ATOM 1554 O O . VAL B 1 27 ? 8.469 -26.672 -10.727 1 97.69 27 VAL B O 1
ATOM 1557 N N . LEU B 1 28 ? 7.703 -24.562 -10.594 1 98.38 28 LEU B N 1
ATOM 1558 C CA . LEU B 1 28 ? 6.312 -24.938 -10.805 1 98.38 28 LEU B CA 1
ATOM 1559 C C . LEU B 1 28 ? 6.117 -25.547 -12.195 1 98.38 28 LEU B C 1
ATOM 1561 O O . LEU B 1 28 ? 5.402 -26.531 -12.344 1 98.38 28 LEU B O 1
ATOM 1565 N N . ASP B 1 29 ? 6.773 -24.953 -13.18 1 97.44 29 ASP B N 1
ATOM 1566 C CA . ASP B 1 29 ? 6.719 -25.469 -14.547 1 97.44 29 ASP B CA 1
ATOM 1567 C C . ASP B 1 29 ? 7.281 -26.891 -14.625 1 97.44 29 ASP B C 1
ATOM 1569 O O . ASP B 1 29 ? 6.695 -27.766 -15.273 1 97.44 29 ASP B O 1
ATOM 1573 N N . LYS B 1 30 ? 8.359 -27.094 -13.961 1 96.75 30 LYS B N 1
ATOM 1574 C CA . LYS B 1 30 ? 9 -28.406 -13.953 1 96.75 30 LYS B CA 1
ATOM 1575 C C . LYS B 1 30 ? 8.102 -29.453 -13.312 1 96.75 30 LYS B C 1
ATOM 1577 O O . LYS B 1 30 ? 8.203 -30.641 -13.625 1 96.75 30 LYS B O 1
ATOM 1582 N N . GLN B 1 31 ? 7.262 -28.953 -12.477 1 95.75 31 GLN B N 1
ATOM 1583 C CA . GLN B 1 31 ? 6.336 -29.859 -11.805 1 95.75 31 GLN B CA 1
ATOM 1584 C C . GLN B 1 31 ? 5.07 -30.062 -12.633 1 95.75 31 GLN B C 1
ATOM 1586 O O . GLN B 1 31 ? 4.121 -30.703 -12.18 1 95.75 31 GLN B O 1
ATOM 1591 N N . GLY B 1 32 ? 4.992 -29.422 -13.812 1 95.56 32 GLY B N 1
ATOM 1592 C CA . GLY B 1 32 ? 3.941 -29.719 -14.773 1 95.56 32 GLY B CA 1
ATOM 1593 C C . GLY B 1 32 ? 2.807 -28.719 -14.758 1 95.56 32 GLY B C 1
ATOM 1594 O O . GLY B 1 32 ? 1.755 -28.938 -15.359 1 95.56 32 GLY B O 1
ATOM 1595 N N . HIS B 1 33 ? 2.969 -27.594 -14.062 1 97.44 33 HIS B N 1
ATOM 1596 C CA . HIS B 1 33 ? 1.932 -26.562 -14.008 1 97.44 33 HIS B CA 1
ATOM 1597 C C . HIS B 1 33 ? 2.199 -25.453 -15.023 1 97.44 33 HIS B C 1
ATOM 1599 O O . HIS B 1 33 ? 3.32 -25.328 -15.516 1 97.44 33 HIS B O 1
ATOM 1605 N N . ASP B 1 34 ? 1.161 -24.812 -15.469 1 97.81 34 ASP B N 1
ATOM 1606 C CA . ASP B 1 34 ? 1.27 -23.656 -16.344 1 97.81 34 ASP B CA 1
ATOM 1607 C C . ASP B 1 34 ? 1.462 -22.375 -15.547 1 97.81 34 ASP B C 1
ATOM 1609 O O . ASP B 1 34 ? 0.689 -22.078 -14.633 1 97.81 34 ASP B O 1
ATOM 1613 N N . THR B 1 35 ? 2.506 -21.625 -15.891 1 98.31 35 THR B N 1
ATOM 1614 C CA . THR B 1 35 ? 2.766 -20.406 -15.141 1 98.31 35 THR B CA 1
ATOM 1615 C C . THR B 1 35 ? 2.762 -19.188 -16.062 1 98.31 35 THR B C 1
ATOM 1617 O O . THR B 1 35 ? 3.129 -19.297 -17.234 1 98.31 35 THR B O 1
ATOM 1620 N N . ASP B 1 36 ? 2.254 -18.094 -15.625 1 97.81 36 ASP B N 1
ATOM 1621 C CA . ASP B 1 36 ? 2.342 -16.781 -16.234 1 97.81 36 ASP B CA 1
ATOM 1622 C C . ASP B 1 36 ? 2.844 -15.742 -15.227 1 97.81 36 ASP B C 1
ATOM 1624 O O . ASP B 1 36 ? 2.49 -15.789 -14.047 1 97.81 36 ASP B O 1
ATOM 1628 N N . VAL B 1 37 ? 3.664 -14.867 -15.734 1 97.81 37 VAL B N 1
ATOM 1629 C CA . VAL B 1 37 ? 4.188 -13.82 -14.859 1 97.81 37 VAL B CA 1
ATOM 1630 C C . VAL B 1 37 ? 3.615 -12.469 -15.273 1 97.81 37 VAL B C 1
ATOM 1632 O O . VAL B 1 37 ? 3.697 -12.078 -16.438 1 97.81 37 VAL B O 1
ATOM 1635 N N . ILE B 1 38 ? 2.986 -11.812 -14.398 1 98.5 38 ILE B N 1
ATOM 1636 C CA . ILE B 1 38 ? 2.576 -10.422 -14.555 1 98.5 38 ILE B CA 1
ATOM 1637 C C . ILE B 1 38 ? 3.543 -9.508 -13.797 1 98.5 38 ILE B C 1
ATOM 1639 O O . ILE B 1 38 ? 3.615 -9.555 -12.57 1 98.5 38 ILE B O 1
ATOM 1643 N N . CYS B 1 39 ? 4.281 -8.773 -14.531 1 98.12 39 CYS B N 1
ATOM 1644 C CA . CYS B 1 39 ? 5.125 -7.738 -13.945 1 98.12 39 CYS B CA 1
ATOM 1645 C C . CYS B 1 39 ? 4.441 -6.379 -14.008 1 98.12 39 CYS B C 1
ATOM 1647 O O . CYS B 1 39 ? 4.109 -5.898 -15.094 1 98.12 39 CYS B O 1
ATOM 1649 N N . VAL B 1 40 ? 4.312 -5.738 -12.891 1 98.25 40 VAL B N 1
ATOM 1650 C CA . VAL B 1 40 ? 3.609 -4.457 -12.883 1 98.25 40 VAL B CA 1
ATOM 1651 C C . VAL B 1 40 ? 4.34 -3.463 -13.781 1 98.25 40 VAL B C 1
ATOM 1653 O O . VAL B 1 40 ? 3.711 -2.607 -14.406 1 98.25 40 VAL B O 1
ATOM 1656 N N . LEU B 1 41 ? 5.613 -3.627 -13.867 1 97.12 41 LEU B N 1
ATOM 1657 C CA . LEU B 1 41 ? 6.43 -2.771 -14.719 1 97.12 41 LEU B CA 1
ATOM 1658 C C . LEU B 1 41 ? 5.953 -2.826 -16.172 1 97.12 41 LEU B C 1
ATOM 1660 O O . LEU B 1 41 ? 6.031 -1.83 -16.891 1 97.12 41 LEU B O 1
ATOM 1664 N N . GLU B 1 42 ? 5.391 -3.943 -16.594 1 96.69 42 GLU B N 1
ATOM 1665 C CA . GLU B 1 42 ? 5.051 -4.18 -18 1 96.69 42 GLU B CA 1
ATOM 1666 C C . GLU B 1 42 ? 3.57 -3.914 -18.25 1 96.69 42 GLU B C 1
ATOM 1668 O O . GLU B 1 42 ? 3.135 -3.869 -19.406 1 96.69 42 GLU B O 1
ATOM 1673 N N . THR B 1 43 ? 2.738 -3.734 -17.266 1 96.56 43 THR B N 1
ATOM 1674 C CA . THR B 1 43 ? 1.291 -3.656 -17.422 1 96.56 43 THR B CA 1
ATOM 1675 C C . THR B 1 43 ? 0.868 -2.248 -17.828 1 96.56 43 THR B C 1
ATOM 1677 O O . THR B 1 43 ? -0.213 -2.057 -18.391 1 96.56 43 THR B O 1
ATOM 1680 N N . ASN B 1 44 ? 1.667 -1.232 -17.516 1 90.5 44 ASN B N 1
ATOM 1681 C CA . ASN B 1 44 ? 1.396 0.159 -17.859 1 90.5 44 ASN B CA 1
ATOM 1682 C C . ASN B 1 44 ? 0.123 0.666 -17.188 1 90.5 44 ASN B C 1
ATOM 1684 O O . ASN B 1 44 ? -0.66 1.394 -17.797 1 90.5 44 ASN B O 1
ATOM 1688 N N . PHE B 1 45 ? -0.171 0.221 -16.016 1 97 45 PHE B N 1
ATOM 1689 C CA . PHE B 1 45 ? -1.311 0.724 -15.258 1 97 45 PHE B CA 1
ATOM 1690 C C . PHE B 1 45 ? -1.03 2.123 -14.727 1 97 45 PHE B C 1
ATOM 1692 O O . PHE B 1 45 ? -0.018 2.35 -14.062 1 97 45 PHE B O 1
ATOM 1699 N N . PRO B 1 46 ? -1.883 3.082 -15.062 1 97.19 46 PRO B N 1
ATOM 1700 C CA . PRO B 1 46 ? -1.822 4.332 -14.305 1 97.19 46 PRO B CA 1
ATOM 1701 C C . PRO B 1 46 ? -2.271 4.164 -12.852 1 97.19 46 PRO B C 1
ATOM 1703 O O . PRO B 1 46 ? -2.67 3.066 -12.445 1 97.19 46 PRO B O 1
ATOM 1706 N N . LEU B 1 47 ? -2.146 5.223 -12.062 1 98.12 47 LEU B N 1
ATOM 1707 C CA . LEU B 1 47 ? -2.705 5.145 -10.719 1 98.12 47 LEU B CA 1
ATOM 1708 C C . LEU B 1 47 ? -4.207 4.891 -10.766 1 98.12 47 LEU B C 1
ATOM 1710 O O . LEU B 1 47 ? -4.91 5.465 -11.602 1 98.12 47 LEU B O 1
ATOM 1714 N N . TYR B 1 48 ? -4.684 4.07 -9.945 1 98.19 48 TYR B N 1
ATOM 1715 C CA . TYR B 1 48 ? -6.074 3.627 -9.93 1 98.19 48 TYR B CA 1
ATOM 1716 C C . TYR B 1 48 ? -7.02 4.805 -9.734 1 98.19 48 TYR B C 1
ATOM 1718 O O . TYR B 1 48 ? -6.91 5.543 -8.75 1 98.19 48 TYR B O 1
ATOM 1726 N N . HIS B 1 49 ? -7.844 4.996 -10.672 1 97.19 49 HIS B N 1
ATOM 1727 C CA . HIS B 1 49 ? -8.922 5.977 -10.633 1 97.19 49 HIS B CA 1
ATOM 1728 C C . HIS B 1 49 ? -10.289 5.301 -10.648 1 97.19 49 HIS B C 1
ATOM 1730 O O . HIS B 1 49 ? -10.68 4.715 -11.664 1 97.19 49 HIS B O 1
ATOM 1736 N N . PRO B 1 50 ? -11.031 5.426 -9.57 1 95 50 PRO B N 1
ATOM 1737 C CA . PRO B 1 50 ? -12.25 4.617 -9.453 1 95 50 PRO B CA 1
ATOM 1738 C C . PRO B 1 50 ? -13.336 5.039 -10.438 1 95 50 PRO B C 1
ATOM 1740 O O . PRO B 1 50 ? -14.297 4.293 -10.656 1 95 50 PRO B O 1
ATOM 1743 N N . LEU B 1 51 ? -13.219 6.195 -11.039 1 95.69 51 LEU B N 1
ATOM 1744 C CA . LEU B 1 51 ? -14.281 6.676 -11.922 1 95.69 51 LEU B CA 1
ATOM 1745 C C . LEU B 1 51 ? -13.867 6.535 -13.383 1 95.69 51 LEU B C 1
ATOM 1747 O O . LEU B 1 51 ? -14.625 6.91 -14.281 1 95.69 51 LEU B O 1
ATOM 1751 N N . LYS B 1 52 ? -12.688 6.062 -13.648 1 96.12 52 LYS B N 1
ATOM 1752 C CA . LYS B 1 52 ? -12.234 5.84 -15.016 1 96.12 52 LYS B CA 1
ATOM 1753 C C . LYS B 1 52 ? -12.25 4.355 -15.367 1 96.12 52 LYS B C 1
ATOM 1755 O O . LYS B 1 52 ? -11.719 3.529 -14.617 1 96.12 52 LYS B O 1
ATOM 1760 N N . PRO B 1 53 ? -12.852 4.059 -16.469 1 96 53 PRO B N 1
ATOM 1761 C CA . PRO B 1 53 ? -12.898 2.648 -16.859 1 96 53 PRO B CA 1
ATOM 1762 C C . PRO B 1 53 ? -11.523 2.082 -17.219 1 96 53 PRO B C 1
ATOM 1764 O O . PRO B 1 53 ? -10.641 2.826 -17.641 1 96 53 PRO B O 1
ATOM 1767 N N . MET B 1 54 ? -11.398 0.797 -17.062 1 96.88 54 MET B N 1
ATOM 1768 C CA . MET B 1 54 ? -10.172 0.126 -17.484 1 96.88 54 MET B CA 1
ATOM 1769 C C . MET B 1 54 ? -10.078 0.06 -19 1 96.88 54 MET B C 1
ATOM 1771 O O . MET B 1 54 ? -11.094 -0.154 -19.688 1 96.88 54 MET B O 1
ATOM 1775 N N . THR B 1 55 ? -8.93 0.254 -19.516 1 97.38 55 THR B N 1
ATOM 1776 C CA . THR B 1 55 ? -8.688 0.058 -20.938 1 97.38 55 THR B CA 1
ATOM 1777 C C . THR B 1 55 ? -8.703 -1.427 -21.297 1 97.38 55 THR B C 1
ATOM 1779 O O . THR B 1 55 ? -8.719 -2.281 -20.406 1 97.38 55 THR B O 1
ATOM 1782 N N . ASP B 1 56 ? -8.75 -1.739 -22.547 1 97.44 56 ASP B N 1
ATOM 1783 C CA . ASP B 1 56 ? -8.711 -3.125 -23 1 97.44 56 ASP B CA 1
ATOM 1784 C C . ASP B 1 56 ? -7.445 -3.83 -22.531 1 97.44 56 ASP B C 1
ATOM 1786 O O . ASP B 1 56 ? -7.484 -5 -22.141 1 97.44 56 ASP B O 1
ATOM 1790 N N . GLU B 1 57 ? -6.328 -3.1 -22.594 1 97.19 57 GLU B N 1
ATOM 1791 C CA . GLU B 1 57 ? -5.059 -3.666 -22.156 1 97.19 57 GLU B CA 1
ATOM 1792 C C . GLU B 1 57 ? -5.094 -4.027 -20.672 1 97.19 57 GLU B C 1
ATOM 1794 O O . GLU B 1 57 ? -4.605 -5.086 -20.281 1 97.19 57 GLU B O 1
ATOM 1799 N N . MET B 1 58 ? -5.641 -3.182 -19.859 1 97.88 58 MET B N 1
ATOM 1800 C CA . MET B 1 58 ? -5.777 -3.439 -18.438 1 97.88 58 MET B CA 1
ATOM 1801 C C . MET B 1 58 ? -6.703 -4.621 -18.172 1 97.88 58 MET B C 1
ATOM 1803 O O . MET B 1 58 ? -6.441 -5.445 -17.297 1 97.88 58 MET B O 1
ATOM 1807 N N . GLN B 1 59 ? -7.746 -4.688 -18.984 1 97.81 59 GLN B N 1
ATOM 1808 C CA . GLN B 1 59 ? -8.711 -5.773 -18.844 1 97.81 59 GLN B CA 1
ATOM 1809 C C . GLN B 1 59 ? -8.07 -7.121 -19.156 1 97.81 59 GLN B C 1
ATOM 1811 O O . GLN B 1 59 ? -8.414 -8.133 -18.547 1 97.81 59 GLN B O 1
ATOM 1816 N N . LYS B 1 60 ? -7.203 -7.137 -20.125 1 98.06 60 LYS B N 1
ATOM 1817 C CA . LYS B 1 60 ? -6.488 -8.367 -20.453 1 98.06 60 LYS B CA 1
ATOM 1818 C C . LYS B 1 60 ? -5.711 -8.883 -19.234 1 98.06 60 LYS B C 1
ATOM 1820 O O . LYS B 1 60 ? -5.695 -10.086 -18.969 1 98.06 60 LYS B O 1
ATOM 1825 N N . VAL B 1 61 ? -5.074 -7.961 -18.531 1 98.38 61 VAL B N 1
ATOM 1826 C CA . VAL B 1 61 ? -4.352 -8.328 -17.312 1 98.38 61 VAL B CA 1
ATOM 1827 C C . VAL B 1 61 ? -5.328 -8.891 -16.281 1 98.38 61 VAL B C 1
ATOM 1829 O O . VAL B 1 61 ? -5.074 -9.938 -15.688 1 98.38 61 VAL B O 1
ATOM 1832 N N . SER B 1 62 ? -6.461 -8.242 -16.109 1 98.25 62 SER B N 1
ATOM 1833 C CA . SER B 1 62 ? -7.465 -8.688 -15.148 1 98.25 62 SER B CA 1
ATOM 1834 C C . SER B 1 62 ? -8.023 -10.055 -15.523 1 98.25 62 SER B C 1
ATOM 1836 O O . SER B 1 62 ? -8.297 -10.883 -14.648 1 98.25 62 SER B O 1
ATOM 1838 N N . LYS B 1 63 ? -8.18 -10.281 -16.781 1 98.25 63 LYS B N 1
ATOM 1839 C CA . LYS B 1 63 ? -8.664 -11.57 -17.25 1 98.25 63 LYS B CA 1
ATOM 1840 C C . LYS B 1 63 ? -7.656 -12.68 -16.938 1 98.25 63 LYS B C 1
ATOM 1842 O O . LYS B 1 63 ? -8.039 -13.797 -16.594 1 98.25 63 LYS B O 1
ATOM 1847 N N . THR B 1 64 ? -6.363 -12.352 -17.109 1 98.38 64 THR B N 1
ATOM 1848 C CA . THR B 1 64 ? -5.324 -13.312 -16.75 1 98.38 64 THR B CA 1
ATOM 1849 C C . THR B 1 64 ? -5.398 -13.656 -15.273 1 98.38 64 THR B C 1
ATOM 1851 O O . THR B 1 64 ? -5.316 -14.828 -14.898 1 98.38 64 THR B O 1
ATOM 1854 N N . ILE B 1 65 ? -5.621 -12.711 -14.445 1 98.69 65 ILE B N 1
ATOM 1855 C CA . ILE B 1 65 ? -5.75 -12.906 -13.008 1 98.69 65 ILE B CA 1
ATOM 1856 C C . ILE B 1 65 ? -6.977 -13.773 -12.711 1 98.69 65 ILE B C 1
ATOM 1858 O O . ILE B 1 65 ? -6.898 -14.727 -11.938 1 98.69 65 ILE B O 1
ATOM 1862 N N . GLN B 1 66 ? -8.039 -13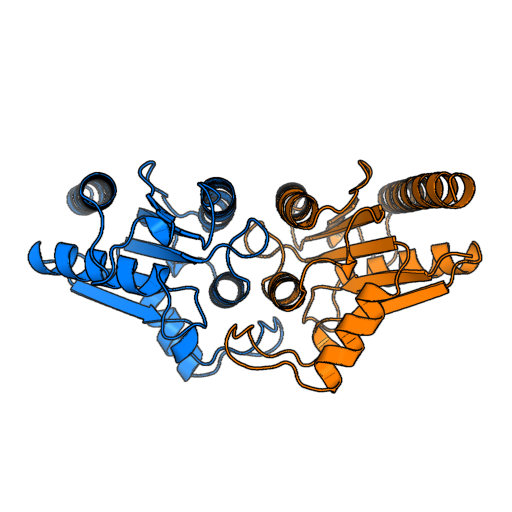.492 -13.391 1 98.38 66 GLN B N 1
ATOM 1863 C CA . GLN B 1 66 ? -9.289 -14.211 -13.164 1 98.38 66 GLN B CA 1
ATOM 1864 C C . GLN B 1 66 ? -9.172 -15.672 -13.586 1 98.38 66 GLN B C 1
ATOM 1866 O O . GLN B 1 66 ? -9.797 -16.547 -12.992 1 98.38 66 GLN B O 1
ATOM 1871 N N . SER B 1 67 ? -8.391 -15.938 -14.531 1 97.88 67 SER B N 1
ATOM 1872 C CA . SER B 1 67 ? -8.305 -17.266 -15.109 1 97.88 67 SER B CA 1
ATOM 1873 C C . SER B 1 67 ? -7.367 -18.156 -14.297 1 97.88 67 SER B C 1
ATOM 1875 O O . SER B 1 67 ? -7.305 -19.375 -14.523 1 97.88 67 SER B O 1
ATOM 1877 N N . ALA B 1 68 ? -6.652 -17.641 -13.336 1 98.44 68 ALA B N 1
ATOM 1878 C CA . ALA B 1 68 ? -5.668 -18.391 -12.562 1 98.44 68 ALA B CA 1
ATOM 1879 C C . ALA B 1 68 ? -6.348 -19.328 -11.578 1 98.44 68 ALA B C 1
ATOM 1881 O O . ALA B 1 68 ? -7.457 -19.062 -11.109 1 98.44 68 ALA B O 1
ATOM 1882 N N . ASP B 1 69 ? -5.648 -20.422 -11.305 1 98.06 69 ASP B N 1
ATOM 1883 C CA . ASP B 1 69 ? -6.078 -21.328 -10.25 1 98.06 69 ASP B CA 1
ATOM 1884 C C . ASP B 1 69 ? -5.402 -21 -8.922 1 98.06 69 ASP B C 1
ATOM 1886 O O . ASP B 1 69 ? -5.914 -21.344 -7.859 1 98.06 69 ASP B O 1
ATOM 1890 N N . ALA B 1 70 ? -4.277 -20.375 -8.984 1 98.69 70 ALA B N 1
ATOM 1891 C CA . ALA B 1 70 ? -3.471 -20.031 -7.816 1 98.69 70 ALA B CA 1
ATOM 1892 C C . ALA B 1 70 ? -2.516 -18.875 -8.133 1 98.69 70 ALA B C 1
ATOM 1894 O O . ALA B 1 70 ? -2.357 -18.5 -9.297 1 98.69 70 ALA B O 1
ATOM 1895 N N . PHE B 1 71 ? -1.89 -18.359 -7.047 1 98.94 71 PHE B N 1
ATOM 1896 C CA . PHE B 1 71 ? -1.046 -17.188 -7.242 1 98.94 71 PHE B CA 1
ATOM 1897 C C . PHE B 1 71 ? 0.222 -17.297 -6.402 1 98.94 71 PHE B C 1
ATOM 1899 O O . PHE B 1 71 ? 0.224 -17.922 -5.344 1 98.94 71 PHE B O 1
ATOM 1906 N N . VAL B 1 72 ? 1.26 -16.719 -6.883 1 98.94 72 VAL B N 1
ATOM 1907 C CA . VAL B 1 72 ? 2.41 -16.281 -6.098 1 98.94 72 VAL B CA 1
ATOM 1908 C C . VAL B 1 72 ? 2.59 -14.773 -6.242 1 98.94 72 VAL B C 1
ATOM 1910 O O . VAL B 1 72 ? 2.789 -14.273 -7.352 1 98.94 72 VAL B O 1
ATOM 1913 N N . ILE B 1 73 ? 2.529 -14.07 -5.141 1 98.94 73 ILE B N 1
ATOM 1914 C CA . ILE B 1 73 ? 2.596 -12.617 -5.137 1 98.94 73 ILE B CA 1
ATOM 1915 C C . ILE B 1 73 ? 3.939 -12.164 -4.566 1 98.94 73 ILE B C 1
ATOM 1917 O O . ILE B 1 73 ? 4.328 -12.578 -3.475 1 98.94 73 ILE B O 1
ATOM 1921 N N . GLY B 1 74 ? 4.641 -11.375 -5.297 1 98.25 74 GLY B N 1
ATOM 1922 C CA . GLY B 1 74 ? 5.918 -10.859 -4.84 1 98.25 74 GLY B CA 1
ATOM 1923 C C . GLY B 1 74 ? 5.969 -9.344 -4.805 1 98.25 74 GLY B C 1
ATOM 1924 O O . GLY B 1 74 ? 5.512 -8.68 -5.738 1 98.25 74 GLY B O 1
ATOM 1925 N N . SER B 1 75 ? 6.539 -8.828 -3.748 1 97.88 75 SER B N 1
ATOM 1926 C CA . SER B 1 75 ? 6.703 -7.387 -3.627 1 97.88 75 SER B CA 1
ATOM 1927 C C . SER B 1 75 ? 8.047 -7.031 -3.004 1 97.88 75 SER B C 1
ATOM 1929 O O . SER B 1 75 ? 8.492 -7.684 -2.059 1 97.88 75 SER B O 1
ATOM 1931 N N . PRO B 1 76 ? 8.711 -6.023 -3.549 1 95.94 76 PRO B N 1
ATOM 1932 C CA . PRO B 1 76 ? 9.734 -5.398 -2.705 1 95.94 76 PRO B CA 1
ATOM 1933 C C . PRO B 1 76 ? 9.148 -4.719 -1.471 1 95.94 76 PRO B C 1
ATOM 1935 O O . PRO B 1 76 ? 7.934 -4.504 -1.399 1 95.94 76 PRO B O 1
ATOM 1938 N N . GLU B 1 77 ? 10.008 -4.547 -0.504 1 96.12 77 GLU B N 1
ATOM 1939 C CA . GLU B 1 77 ? 9.609 -3.762 0.662 1 96.12 77 GLU B CA 1
ATOM 1940 C C . GLU B 1 77 ? 10.07 -2.312 0.529 1 96.12 77 GLU B C 1
ATOM 1942 O O . GLU B 1 77 ? 11.258 -2.043 0.356 1 96.12 77 GLU B O 1
ATOM 1947 N N . TYR B 1 78 ? 9.156 -1.401 0.507 1 95.56 78 TYR B N 1
ATOM 1948 C CA . TYR B 1 78 ? 9.398 0.032 0.642 1 95.56 78 TYR B CA 1
ATOM 1949 C C . TYR B 1 78 ? 8.75 0.573 1.912 1 95.56 78 TYR B C 1
ATOM 1951 O O . TYR B 1 78 ? 7.551 0.392 2.133 1 95.56 78 TYR B O 1
ATOM 1959 N N . HIS B 1 79 ? 9.594 1.16 2.742 1 95.31 79 HIS B N 1
ATOM 1960 C CA . HIS B 1 79 ? 9.141 1.771 3.988 1 95.31 79 HIS B CA 1
ATOM 1961 C C . HIS B 1 79 ? 8.328 0.787 4.82 1 95.31 79 HIS B C 1
ATOM 1963 O O . HIS B 1 79 ? 7.25 1.128 5.312 1 95.31 79 HIS B O 1
ATOM 1969 N N . GLY B 1 80 ? 8.742 -0.417 4.852 1 94.25 80 GLY B N 1
ATOM 1970 C CA . GLY B 1 80 ? 8.164 -1.407 5.746 1 94.25 80 GLY B CA 1
ATOM 1971 C C . GLY B 1 80 ? 6.887 -2.027 5.207 1 94.25 80 GLY B C 1
ATOM 1972 O O . GLY B 1 80 ? 6.148 -2.684 5.945 1 94.25 80 GLY B O 1
ATOM 1973 N N . GLY B 1 81 ? 6.617 -1.851 3.986 1 96.31 81 GLY B N 1
ATOM 1974 C CA . GLY B 1 81 ? 5.391 -2.381 3.414 1 96.31 81 GLY B CA 1
ATOM 1975 C C . GLY B 1 81 ? 5.531 -2.768 1.954 1 96.31 81 GLY B C 1
ATOM 1976 O O . GLY B 1 81 ? 6.59 -2.568 1.353 1 96.31 81 GLY B O 1
ATOM 1977 N N . TYR B 1 82 ? 4.434 -3.338 1.419 1 98 82 TYR B N 1
ATOM 1978 C CA . TYR B 1 82 ? 4.391 -3.695 0.005 1 98 82 TYR B CA 1
ATOM 1979 C C . TYR B 1 82 ? 4.445 -2.453 -0.875 1 98 82 TYR B C 1
ATOM 1981 O O . TYR B 1 82 ? 4.184 -1.343 -0.409 1 98 82 TYR B O 1
ATOM 1989 N N . SER B 1 83 ? 4.883 -2.658 -2.125 1 98.31 83 SER B N 1
ATOM 1990 C CA . SER B 1 83 ? 5.059 -1.522 -3.025 1 98.31 83 SER B CA 1
ATOM 1991 C C . SER B 1 83 ? 3.717 -0.903 -3.4 1 98.31 83 SER B C 1
ATOM 1993 O O . SER B 1 83 ? 2.711 -1.608 -3.516 1 98.31 83 SER B O 1
ATOM 1995 N N . GLY B 1 84 ? 3.73 0.395 -3.586 1 98.69 84 GLY B N 1
ATOM 1996 C CA . GLY B 1 84 ? 2.562 1.069 -4.129 1 98.69 84 GLY B CA 1
ATOM 1997 C C . GLY B 1 84 ? 2.133 0.526 -5.477 1 98.69 84 GLY B C 1
ATOM 1998 O O . GLY B 1 84 ? 0.938 0.464 -5.777 1 98.69 84 GLY B O 1
ATOM 1999 N N . ALA B 1 85 ? 3.086 0.107 -6.277 1 98.69 85 ALA B N 1
ATOM 2000 C CA . ALA B 1 85 ? 2.809 -0.411 -7.613 1 98.69 85 ALA B CA 1
ATOM 2001 C C . ALA B 1 85 ? 1.985 -1.694 -7.543 1 98.69 85 ALA B C 1
ATOM 2003 O O . ALA B 1 85 ? 1.024 -1.865 -8.297 1 98.69 85 ALA B O 1
ATOM 2004 N N . LEU B 1 86 ? 2.361 -2.572 -6.652 1 98.81 86 LEU B N 1
ATOM 2005 C CA . LEU B 1 86 ? 1.58 -3.793 -6.484 1 98.81 86 LEU B CA 1
ATOM 2006 C C . LEU B 1 86 ? 0.166 -3.475 -6.012 1 98.81 86 LEU B C 1
ATOM 2008 O O . LEU B 1 86 ? -0.81 -3.982 -6.566 1 98.81 86 LEU B O 1
ATOM 2012 N N . LYS B 1 87 ? 0.112 -2.639 -4.957 1 98.81 87 LYS B N 1
ATOM 2013 C CA . LYS B 1 87 ? -1.2 -2.297 -4.418 1 98.81 87 LYS B CA 1
ATOM 2014 C C . LYS B 1 87 ? -2.078 -1.637 -5.477 1 98.81 87 LYS B C 1
ATOM 2016 O O . LYS B 1 87 ? -3.289 -1.864 -5.516 1 98.81 87 LYS B O 1
ATOM 2021 N N . ASN B 1 88 ? -1.451 -0.82 -6.305 1 98.69 88 ASN B N 1
ATOM 2022 C CA . ASN B 1 88 ? -2.176 -0.16 -7.383 1 98.69 88 ASN B CA 1
ATOM 2023 C C . ASN B 1 88 ? -2.812 -1.172 -8.336 1 98.69 88 ASN B C 1
ATOM 2025 O O . ASN B 1 88 ? -3.98 -1.037 -8.703 1 98.69 88 ASN B O 1
ATOM 2029 N N . LEU B 1 89 ? -2.088 -2.16 -8.719 1 98.75 89 LEU B N 1
ATOM 2030 C CA . LEU B 1 89 ? -2.639 -3.205 -9.57 1 98.75 89 LEU B CA 1
ATOM 2031 C C . LEU B 1 89 ? -3.812 -3.9 -8.891 1 98.75 89 LEU B C 1
ATOM 2033 O O . LEU B 1 89 ? -4.848 -4.137 -9.516 1 98.75 89 LEU B O 1
ATOM 2037 N N . LEU B 1 90 ? -3.66 -4.242 -7.629 1 98.75 90 LEU B N 1
ATOM 2038 C CA . LEU B 1 90 ? -4.711 -4.926 -6.883 1 98.75 90 LEU B CA 1
ATOM 2039 C C . LEU B 1 90 ? -5.945 -4.039 -6.746 1 98.75 90 LEU B C 1
ATOM 2041 O O . LEU B 1 90 ? -7.074 -4.527 -6.77 1 98.75 90 LEU B O 1
ATOM 2045 N N . ASP B 1 91 ? -5.73 -2.725 -6.57 1 98.31 91 ASP B N 1
ATOM 2046 C CA . ASP B 1 91 ? -6.844 -1.791 -6.441 1 98.31 91 ASP B CA 1
ATOM 2047 C C . ASP B 1 91 ? -7.723 -1.807 -7.688 1 98.31 91 ASP B C 1
ATOM 2049 O O . ASP B 1 91 ? -8.93 -1.555 -7.609 1 98.31 91 ASP B O 1
ATOM 2053 N N . TYR B 1 92 ? -7.176 -2.135 -8.852 1 98.38 92 TYR B N 1
ATOM 2054 C CA . TYR B 1 92 ? -7.914 -2.184 -10.109 1 98.38 92 TYR B CA 1
ATOM 2055 C C . TYR B 1 92 ? -8.797 -3.424 -10.172 1 98.38 92 TYR B C 1
ATOM 2057 O O . TYR B 1 92 ? -9.711 -3.502 -11 1 98.38 92 TYR B O 1
ATOM 2065 N N . GLN B 1 93 ? -8.461 -4.43 -9.328 1 98.19 93 GLN B N 1
ATOM 2066 C CA . GLN B 1 93 ? -9.188 -5.691 -9.422 1 98.19 93 GLN B CA 1
ATOM 2067 C C . GLN B 1 93 ? -10.477 -5.648 -8.602 1 98.19 93 GLN B C 1
ATOM 2069 O O . GLN B 1 93 ? -10.531 -5 -7.555 1 98.19 93 GLN B O 1
ATOM 2074 N N . ASP B 1 94 ? -11.477 -6.41 -9.008 1 95.5 94 ASP B N 1
ATOM 2075 C CA . ASP B 1 94 ? -12.727 -6.445 -8.266 1 95.5 94 ASP B CA 1
ATOM 2076 C C . ASP B 1 94 ? -12.703 -7.535 -7.195 1 95.5 94 ASP B C 1
ATOM 2078 O O . ASP B 1 94 ? -13.688 -7.734 -6.48 1 95.5 94 ASP B O 1
ATOM 2082 N N . GLY B 1 95 ? -11.719 -8.25 -7.133 1 95.75 95 GLY B N 1
ATOM 2083 C CA . GLY B 1 95 ? -11.516 -9.227 -6.074 1 95.75 95 GLY B CA 1
ATOM 2084 C C . GLY B 1 95 ? -11.961 -10.625 -6.457 1 95.75 95 GLY B C 1
ATOM 2085 O O . GLY B 1 95 ? -11.57 -11.602 -5.82 1 95.75 95 GLY B O 1
ATOM 2086 N N . SER B 1 96 ? -12.805 -10.82 -7.492 1 96.88 96 SER B N 1
ATOM 2087 C CA . SER B 1 96 ? -13.359 -12.117 -7.867 1 96.88 96 SER B CA 1
ATOM 2088 C C . SER B 1 96 ? -12.273 -13.062 -8.359 1 96.88 96 SER B C 1
ATOM 2090 O O . SER B 1 96 ? -12.391 -14.281 -8.219 1 96.88 96 SER B O 1
ATOM 2092 N N . GLY B 1 97 ? -11.234 -12.461 -8.891 1 98.12 97 GLY B N 1
ATOM 2093 C CA . GLY B 1 97 ? -10.156 -13.273 -9.438 1 98.12 97 GLY B CA 1
ATOM 2094 C C . GLY B 1 97 ? -9.359 -14 -8.375 1 98.12 97 GLY B C 1
ATOM 2095 O O . GLY B 1 97 ? -8.68 -14.984 -8.672 1 98.12 97 GLY B O 1
ATOM 2096 N N . PHE B 1 98 ? -9.508 -13.602 -7.09 1 98.69 98 PHE B N 1
ATOM 2097 C CA . PHE B 1 98 ? -8.695 -14.164 -6.02 1 98.69 98 PHE B CA 1
ATOM 2098 C C . PHE B 1 98 ? -9.539 -15.039 -5.098 1 98.69 98 PHE B C 1
ATOM 2100 O O . PHE B 1 98 ? -9.008 -15.805 -4.297 1 98.69 98 PHE B O 1
ATOM 2107 N N . MET B 1 99 ? -10.828 -14.953 -5.238 1 98 99 MET B N 1
ATOM 2108 C CA . MET B 1 99 ? -11.75 -15.539 -4.27 1 98 99 MET B CA 1
ATOM 2109 C C . MET B 1 99 ? -11.531 -17.047 -4.156 1 98 99 MET B C 1
ATOM 2111 O O . MET B 1 99 ? -11.602 -17.766 -5.156 1 98 99 MET B O 1
ATOM 2115 N N . GLN B 1 100 ? -11.164 -17.484 -2.922 1 97.12 100 GLN B N 1
ATOM 2116 C CA . GLN B 1 100 ? -11.047 -18.891 -2.527 1 97.12 100 GLN B CA 1
ATOM 2117 C C . GLN B 1 100 ? -9.867 -19.562 -3.227 1 97.12 100 GLN B C 1
ATOM 2119 O O . GLN B 1 100 ? -9.781 -20.797 -3.271 1 97.12 100 GLN B O 1
ATOM 2124 N N . LYS B 1 101 ? -9.008 -18.812 -3.803 1 98.19 101 LYS B N 1
ATOM 2125 C CA . LYS B 1 101 ? -7.859 -19.375 -4.508 1 98.19 101 LYS B CA 1
ATOM 2126 C C . LYS B 1 101 ? -6.602 -19.312 -3.645 1 98.19 101 LYS B C 1
ATOM 2128 O O . LYS B 1 101 ? -6.395 -18.344 -2.908 1 98.19 101 LYS B O 1
ATOM 2133 N N . PRO B 1 102 ? -5.727 -20.312 -3.738 1 98.62 102 PRO B N 1
ATOM 2134 C CA . PRO B 1 102 ? -4.484 -20.312 -2.967 1 98.62 102 PRO B CA 1
ATOM 2135 C C . PRO B 1 102 ? -3.514 -19.219 -3.408 1 98.62 102 PRO B C 1
ATOM 2137 O O . PRO B 1 102 ? -3.367 -18.969 -4.609 1 98.62 102 PRO B O 1
ATOM 2140 N N . VAL B 1 103 ? -2.867 -18.625 -2.422 1 98.88 103 VAL B N 1
ATOM 2141 C CA . VAL B 1 103 ? -1.914 -17.547 -2.68 1 98.88 103 VAL B CA 1
ATOM 2142 C C . VAL B 1 103 ? -0.662 -17.766 -1.832 1 98.88 103 VAL B C 1
ATOM 2144 O O . VAL B 1 103 ? -0.753 -17.984 -0.623 1 98.88 103 VAL B O 1
ATOM 2147 N N . ALA B 1 104 ? 0.461 -17.75 -2.424 1 98.88 104 ALA B N 1
ATOM 2148 C CA . ALA B 1 104 ? 1.746 -17.688 -1.732 1 98.88 104 ALA B CA 1
ATOM 2149 C C . ALA B 1 104 ? 2.332 -16.281 -1.796 1 98.88 104 ALA B C 1
ATOM 2151 O O . ALA B 1 104 ? 2.215 -15.594 -2.816 1 98.88 104 ALA B O 1
ATOM 2152 N N . LEU B 1 105 ? 3.016 -15.852 -0.703 1 98.75 105 LEU B N 1
ATOM 2153 C CA . LEU B 1 105 ? 3.523 -14.484 -0.619 1 98.75 105 LEU B CA 1
ATOM 2154 C C . LEU B 1 105 ? 5.043 -14.477 -0.501 1 98.75 105 LEU B C 1
ATOM 2156 O O . LEU B 1 105 ? 5.617 -15.281 0.236 1 98.75 105 LEU B O 1
ATOM 2160 N N . VAL B 1 106 ? 5.652 -13.578 -1.24 1 97.69 106 VAL B N 1
ATOM 2161 C CA . VAL B 1 106 ? 7.098 -13.391 -1.269 1 97.69 106 VAL B CA 1
ATOM 2162 C C . VAL B 1 106 ? 7.43 -11.914 -1.117 1 97.69 106 VAL B C 1
ATOM 2164 O O . VAL B 1 106 ? 6.781 -11.055 -1.729 1 97.69 106 VAL B O 1
ATOM 2167 N N . SER B 1 107 ? 8.406 -11.617 -0.271 1 96.69 107 SER B N 1
ATOM 2168 C CA . SER B 1 107 ? 8.891 -10.25 -0.16 1 96.69 107 SER B CA 1
ATOM 2169 C C . SER B 1 107 ? 10.406 -10.188 -0.316 1 96.69 107 SER B C 1
ATOM 2171 O O . SER B 1 107 ? 11.102 -11.18 -0.091 1 96.69 107 SER B O 1
ATOM 2173 N N . SER B 1 108 ? 10.859 -9.07 -0.825 1 94.06 108 SER B N 1
ATOM 2174 C CA . SER B 1 108 ? 12.289 -8.797 -0.911 1 94.06 108 SER B CA 1
ATOM 2175 C C . SER B 1 108 ? 12.633 -7.445 -0.286 1 94.06 108 SER B C 1
ATOM 2177 O O . SER B 1 108 ? 11.828 -6.516 -0.322 1 94.06 108 SER B O 1
ATOM 2179 N N . SER B 1 109 ? 13.797 -7.41 0.318 1 90.06 109 SER B N 1
ATOM 2180 C CA . SER B 1 109 ? 14.242 -6.172 0.946 1 90.06 109 SER B CA 1
ATOM 2181 C C . SER B 1 109 ? 15.727 -5.93 0.706 1 90.06 109 SER B C 1
ATOM 2183 O O . SER B 1 109 ? 16.469 -6.863 0.411 1 90.06 109 SER B O 1
ATOM 2185 N N . GLY B 1 110 ? 16.156 -4.613 0.652 1 79.06 110 GLY B N 1
ATOM 2186 C CA . GLY B 1 110 ? 17.562 -4.273 0.509 1 79.06 110 GLY B CA 1
ATOM 2187 C C . GLY B 1 110 ? 18.359 -4.5 1.776 1 79.06 110 GLY B C 1
ATOM 2188 O O . GLY B 1 110 ? 19.578 -4.68 1.723 1 79.06 110 GLY B O 1
ATOM 2189 N N . GLY B 1 111 ? 17.812 -4.375 2.896 1 69.75 111 GLY B N 1
ATOM 2190 C CA . GLY B 1 111 ? 18.562 -4.488 4.141 1 69.75 111 GLY B CA 1
ATOM 2191 C C . GLY B 1 111 ? 18.141 -5.688 4.977 1 69.75 111 GLY B C 1
ATOM 2192 O O . GLY B 1 111 ? 17.781 -6.734 4.434 1 69.75 111 GLY B O 1
ATOM 2193 N N . MET B 1 112 ? 18.328 -5.562 6.336 1 58.5 112 MET B N 1
ATOM 2194 C CA . MET B 1 112 ? 18.094 -6.656 7.27 1 58.5 112 MET B CA 1
ATOM 2195 C C . MET B 1 112 ? 16.641 -7.105 7.23 1 58.5 112 MET B C 1
ATOM 2197 O O . MET B 1 112 ? 15.781 -6.387 6.719 1 58.5 112 MET B O 1
ATOM 2201 N N . LYS B 1 113 ? 16.391 -8.289 7.871 1 57.25 113 LYS B N 1
ATOM 2202 C CA . LYS B 1 113 ? 15.227 -9.164 7.855 1 57.25 113 LYS B CA 1
ATOM 2203 C C . LYS B 1 113 ? 13.945 -8.359 8.094 1 57.25 113 LYS B C 1
ATOM 2205 O O . LYS B 1 113 ? 13.516 -8.203 9.234 1 57.25 113 LYS B O 1
ATOM 2210 N N . ALA B 1 114 ? 13.516 -7.414 7.102 1 62.22 114 ALA B N 1
ATOM 2211 C CA . ALA B 1 114 ? 12.352 -6.539 7.23 1 62.22 114 ALA B CA 1
ATOM 2212 C C . ALA B 1 114 ? 11.211 -7.012 6.336 1 62.22 114 ALA B C 1
ATOM 2214 O O . ALA B 1 114 ? 10.148 -6.383 6.285 1 62.22 114 ALA B O 1
ATOM 2215 N N . GLY B 1 115 ? 11.148 -8.195 5.926 1 87.38 115 GLY B N 1
ATOM 2216 C CA . GLY B 1 115 ? 10.125 -8.523 4.949 1 87.38 115 GLY B CA 1
ATOM 2217 C C . GLY B 1 115 ? 8.859 -9.086 5.582 1 87.38 115 GLY B C 1
ATOM 2218 O O . GLY B 1 115 ? 7.82 -9.18 4.926 1 87.38 115 GLY B O 1
ATOM 2219 N N . ILE B 1 116 ? 8.953 -9.18 6.922 1 89.69 116 ILE B N 1
ATOM 2220 C CA . ILE B 1 116 ? 7.848 -9.836 7.605 1 89.69 116 ILE B CA 1
ATOM 2221 C C . ILE B 1 116 ? 6.66 -8.883 7.699 1 89.69 116 ILE B C 1
ATOM 2223 O O . ILE B 1 116 ? 5.512 -9.289 7.504 1 89.69 116 ILE B O 1
ATOM 2227 N N . ASN B 1 117 ? 6.906 -7.621 7.965 1 91.19 117 ASN B N 1
ATOM 2228 C CA . ASN B 1 117 ? 5.816 -6.648 8.008 1 91.19 117 ASN B CA 1
ATOM 2229 C C . ASN B 1 117 ? 5.113 -6.535 6.656 1 91.19 117 ASN B C 1
ATOM 2231 O O . ASN B 1 117 ? 3.889 -6.414 6.598 1 91.19 117 ASN B O 1
ATOM 2235 N N . THR B 1 118 ? 5.926 -6.598 5.652 1 95.44 118 THR B N 1
ATOM 2236 C CA . THR B 1 118 ? 5.387 -6.543 4.297 1 95.44 118 THR B CA 1
ATOM 2237 C C . THR B 1 118 ? 4.469 -7.73 4.027 1 95.44 118 THR B C 1
ATOM 2239 O O . THR B 1 118 ? 3.346 -7.555 3.545 1 95.44 118 THR B O 1
ATOM 2242 N N . LEU B 1 119 ? 4.867 -8.891 4.453 1 97.06 119 LEU B N 1
ATOM 2243 C CA . LEU B 1 119 ? 4.094 -10.109 4.238 1 97.06 119 LEU B CA 1
ATOM 2244 C C . LEU B 1 119 ? 2.828 -10.109 5.09 1 97.06 119 LEU B C 1
ATOM 2246 O O . LEU B 1 119 ? 1.76 -10.508 4.621 1 97.06 119 LEU B O 1
ATOM 2250 N N . ASN B 1 120 ? 2.945 -9.617 6.281 1 96 120 ASN B N 1
ATOM 2251 C CA . ASN B 1 120 ? 1.777 -9.531 7.152 1 96 120 ASN B CA 1
ATOM 2252 C C . ASN B 1 120 ? 0.725 -8.586 6.59 1 96 120 ASN B C 1
ATOM 2254 O O . ASN B 1 120 ? -0.468 -8.891 6.609 1 96 120 ASN B O 1
ATOM 2258 N N . SER B 1 121 ? 1.188 -7.465 6.133 1 96.56 121 SER B N 1
ATOM 2259 C CA . SER B 1 121 ? 0.25 -6.512 5.551 1 96.56 121 SER B CA 1
ATOM 2260 C C . SER B 1 121 ? -0.389 -7.07 4.281 1 96.56 121 SER B C 1
ATOM 2262 O O . SER B 1 121 ? -1.572 -6.84 4.023 1 96.56 121 SER B O 1
ATOM 2264 N N . LEU B 1 122 ? 0.355 -7.82 3.52 1 98 122 LEU B N 1
ATOM 2265 C CA . LEU B 1 122 ? -0.191 -8.422 2.309 1 98 122 LEU B CA 1
ATOM 2266 C C . LEU B 1 122 ? -1.242 -9.477 2.652 1 98 122 LEU B C 1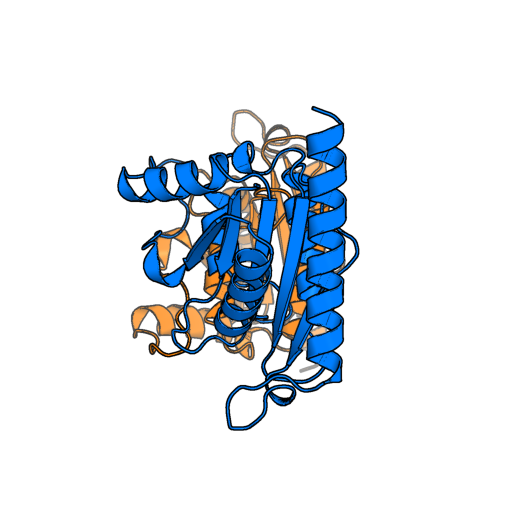
ATOM 2268 O O . LEU B 1 122 ? -2.238 -9.617 1.938 1 98 122 LEU B O 1
ATOM 2272 N N . ARG B 1 123 ? -0.995 -10.188 3.686 1 98.19 123 ARG B N 1
ATOM 2273 C CA . ARG B 1 123 ? -1.968 -11.188 4.113 1 98.19 123 ARG B CA 1
ATOM 2274 C C . ARG B 1 123 ? -3.32 -10.547 4.406 1 98.19 123 ARG B C 1
ATOM 2276 O O . ARG B 1 123 ? -4.367 -11.125 4.105 1 98.19 123 ARG B O 1
ATOM 2283 N N . LEU B 1 124 ? -3.311 -9.359 5.004 1 96.88 124 LEU B N 1
ATOM 2284 C CA . LEU B 1 124 ? -4.555 -8.656 5.289 1 96.88 124 LEU B CA 1
ATOM 2285 C C . LEU B 1 124 ? -5.277 -8.281 4 1 96.88 124 LEU B C 1
ATOM 2287 O O . LEU B 1 124 ? -6.5 -8.398 3.912 1 96.88 124 LEU B O 1
ATOM 2291 N N . ILE B 1 125 ? -4.539 -7.832 3.008 1 98 125 ILE B N 1
ATOM 2292 C CA . ILE B 1 125 ? -5.129 -7.48 1.719 1 98 125 ILE B CA 1
ATOM 2293 C C . ILE B 1 125 ? -5.812 -8.703 1.112 1 98 125 ILE B C 1
ATOM 2295 O O . ILE B 1 125 ? -6.98 -8.633 0.721 1 98 125 ILE B O 1
ATOM 2299 N N . PHE B 1 126 ? -5.109 -9.805 1.093 1 98.69 126 PHE B N 1
ATOM 2300 C CA . PHE B 1 126 ? -5.629 -10.977 0.398 1 98.69 126 PHE B CA 1
ATOM 2301 C C . PHE B 1 126 ? -6.719 -11.656 1.222 1 98.69 126 PHE B C 1
ATOM 2303 O O . PHE B 1 126 ? -7.574 -12.352 0.675 1 98.69 126 PHE B O 1
ATOM 2310 N N . ARG B 1 127 ? -6.676 -11.453 2.541 1 97.06 127 ARG B N 1
ATOM 2311 C CA . ARG B 1 127 ? -7.84 -11.844 3.326 1 97.06 127 ARG B CA 1
ATOM 2312 C C . ARG B 1 127 ? -9.078 -11.07 2.883 1 97.06 127 ARG B C 1
ATOM 2314 O O . ARG B 1 127 ? -10.148 -11.656 2.701 1 97.06 127 ARG B O 1
ATOM 2321 N N . SER B 1 128 ? -8.906 -9.781 2.693 1 95.56 128 SER B N 1
ATOM 2322 C CA . SER B 1 128 ? -10.016 -8.938 2.258 1 95.56 128 SER B CA 1
ATOM 2323 C C . SER B 1 128 ? -10.484 -9.312 0.858 1 95.56 128 SER B C 1
ATOM 2325 O O . SER B 1 128 ? -11.648 -9.117 0.514 1 95.56 128 SER B O 1
ATOM 2327 N N . LEU B 1 129 ? -9.609 -9.914 0.0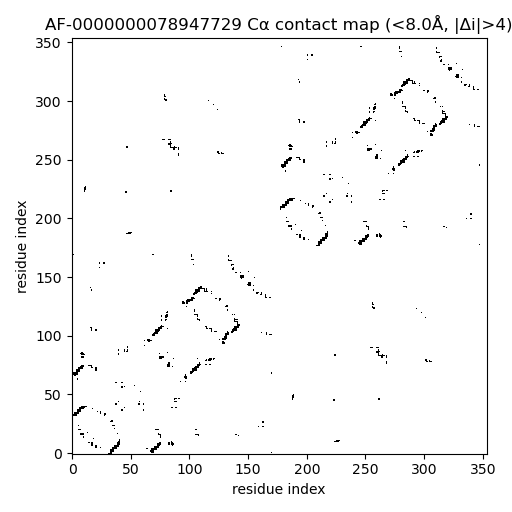84 1 97.69 129 LEU B N 1
ATOM 2328 C CA . LEU B 1 129 ? -9.938 -10.352 -1.267 1 97.69 129 LEU B CA 1
ATOM 2329 C C . LEU B 1 129 ? -10.469 -11.781 -1.259 1 97.69 129 LEU B C 1
ATOM 2331 O O . LEU B 1 129 ? -10.656 -12.383 -2.318 1 97.69 129 LEU B O 1
ATOM 2335 N N . HIS B 1 130 ? -10.578 -12.352 -0.094 1 97.69 130 HIS B N 1
ATOM 2336 C CA . HIS B 1 130 ? -11.156 -13.672 0.157 1 97.69 130 HIS B CA 1
ATOM 2337 C C . HIS B 1 130 ? -10.305 -14.773 -0.469 1 97.69 130 HIS B C 1
ATOM 2339 O O . HIS B 1 130 ? -10.836 -15.758 -0.984 1 97.69 130 HIS B O 1
ATOM 2345 N N . ALA B 1 131 ? -9.023 -14.477 -0.51 1 98.44 131 ALA B N 1
ATOM 2346 C CA . ALA B 1 131 ? -8.078 -15.477 -0.998 1 98.44 131 ALA B CA 1
ATOM 2347 C C . ALA B 1 131 ? -7.617 -16.391 0.132 1 98.44 131 ALA B C 1
ATOM 2349 O O . ALA B 1 131 ? -7.77 -16.062 1.311 1 98.44 131 ALA B O 1
ATOM 2350 N N . HIS B 1 132 ? -7.148 -17.531 -0.165 1 98.12 132 HIS B N 1
ATOM 2351 C CA . HIS B 1 132 ? -6.562 -18.469 0.79 1 98.12 132 HIS B CA 1
ATOM 2352 C C . HIS B 1 132 ? -5.043 -18.375 0.795 1 98.12 132 HIS B C 1
ATOM 2354 O O . HIS B 1 132 ? -4.367 -19.047 0.02 1 98.12 132 HIS B O 1
ATOM 2360 N N . VAL B 1 133 ? -4.539 -17.578 1.683 1 98.75 133 VAL B N 1
ATOM 2361 C CA . VAL B 1 133 ? -3.092 -17.406 1.767 1 98.75 133 VAL B CA 1
ATOM 2362 C C . VAL B 1 133 ? -2.486 -18.547 2.578 1 98.75 133 VAL B C 1
ATOM 2364 O O . VAL B 1 133 ? -2.889 -18.797 3.719 1 98.75 133 VAL B O 1
ATOM 2367 N N . ILE B 1 134 ? -1.597 -19.203 2.02 1 98.56 134 ILE B N 1
ATOM 2368 C CA . ILE B 1 134 ? -0.976 -20.328 2.703 1 98.56 134 ILE B CA 1
ATOM 2369 C C . ILE B 1 134 ? -0.041 -19.828 3.799 1 98.56 134 ILE B C 1
ATOM 2371 O O . ILE B 1 134 ? 0.415 -18.672 3.75 1 98.56 134 ILE B O 1
ATOM 2375 N N . PRO B 1 135 ? 0.292 -20.656 4.797 1 97.81 135 PRO B N 1
ATOM 2376 C CA . PRO B 1 135 ? 1.115 -20.172 5.91 1 97.81 135 PRO B CA 1
ATOM 2377 C C . PRO B 1 135 ? 2.584 -20 5.527 1 97.81 135 PRO B C 1
ATOM 2379 O O . PRO B 1 135 ? 3.287 -19.172 6.113 1 97.81 135 PRO B O 1
ATOM 2382 N N . GLN B 1 136 ? 3.035 -20.828 4.574 1 97.56 136 GLN B N 1
ATOM 2383 C CA . GLN B 1 136 ? 4.418 -20.672 4.133 1 97.56 136 GLN B CA 1
ATOM 2384 C C . GLN B 1 136 ? 4.629 -19.312 3.453 1 97.56 136 GLN B C 1
ATOM 2386 O O . GLN B 1 136 ? 3.752 -18.844 2.727 1 97.56 136 GLN B O 1
ATOM 2391 N N . GLN B 1 137 ? 5.66 -18.719 3.705 1 97.38 137 GLN B N 1
ATOM 2392 C CA . GLN B 1 137 ? 6.023 -17.438 3.104 1 97.38 137 GLN B CA 1
ATOM 2393 C C . GLN B 1 137 ? 7.535 -17.312 2.951 1 97.38 137 GLN B C 1
ATOM 2395 O O . GLN B 1 137 ? 8.289 -18.125 3.492 1 97.38 137 GLN B O 1
ATOM 2400 N N . LEU B 1 138 ? 7.906 -16.375 2.172 1 96.06 138 LEU B N 1
ATOM 2401 C CA . LEU B 1 138 ? 9.328 -16.203 1.901 1 96.06 138 LEU B CA 1
ATOM 2402 C C . LEU B 1 138 ? 9.711 -14.734 1.913 1 96.06 138 LEU B C 1
ATOM 2404 O O . LEU B 1 138 ? 9.117 -13.93 1.199 1 96.06 138 LEU B O 1
ATOM 2408 N N . ALA B 1 139 ? 10.602 -14.344 2.775 1 94.75 139 ALA B N 1
ATOM 2409 C CA . ALA B 1 139 ? 11.242 -13.031 2.793 1 94.75 139 ALA B CA 1
ATOM 2410 C C . ALA B 1 139 ? 12.719 -13.133 2.443 1 94.75 139 ALA B C 1
ATOM 2412 O O . ALA B 1 139 ? 13.477 -13.852 3.109 1 94.75 139 ALA B O 1
ATOM 2413 N N . VAL B 1 140 ? 13.117 -12.43 1.386 1 92.06 140 VAL B N 1
ATOM 2414 C CA . VAL B 1 140 ? 14.492 -12.547 0.918 1 92.06 140 VAL B CA 1
ATOM 2415 C C . VAL B 1 140 ? 15.188 -11.188 1.011 1 92.06 140 VAL B C 1
ATOM 2417 O O . VAL B 1 140 ? 14.602 -10.156 0.658 1 92.06 140 VAL B O 1
ATOM 2420 N N . CYS B 1 141 ? 16.328 -11.203 1.5 1 88.5 141 CYS B N 1
ATOM 2421 C CA . CYS B 1 141 ? 17.188 -10.023 1.503 1 88.5 141 CYS B CA 1
ATOM 2422 C C . CYS B 1 141 ? 18.219 -10.094 0.379 1 88.5 141 CYS B C 1
ATOM 2424 O O . CYS B 1 141 ? 18.703 -11.18 0.046 1 88.5 141 CYS B O 1
ATOM 2426 N N . GLU B 1 142 ? 18.516 -8.977 -0.088 1 81.69 142 GLU B N 1
ATOM 2427 C CA . GLU B 1 142 ? 19.469 -8.906 -1.202 1 81.69 142 GLU B CA 1
ATOM 2428 C C . GLU B 1 142 ? 20.766 -9.609 -0.861 1 81.69 142 GLU B C 1
ATOM 2430 O O . GLU B 1 142 ? 21.406 -10.203 -1.733 1 81.69 142 GLU B O 1
ATOM 2435 N N . LYS B 1 143 ? 21.125 -9.602 0.354 1 82.38 143 LYS B N 1
ATOM 2436 C CA . LYS B 1 143 ? 22.391 -10.188 0.793 1 82.38 143 LYS B CA 1
ATOM 2437 C C . LYS B 1 143 ? 22.344 -11.711 0.702 1 82.38 143 LYS B C 1
ATOM 2439 O O . LYS B 1 143 ? 23.391 -12.375 0.766 1 82.38 143 LYS B O 1
ATOM 2444 N N . GLU B 1 144 ? 21.141 -12.211 0.621 1 83.81 144 GLU B N 1
ATOM 2445 C CA . GLU B 1 144 ? 20.969 -13.664 0.563 1 83.81 144 GLU B CA 1
ATOM 2446 C C . GLU B 1 144 ? 21.078 -14.172 -0.87 1 83.81 144 GLU B C 1
ATOM 2448 O O . GLU B 1 144 ? 20.859 -15.359 -1.131 1 83.81 144 GLU B O 1
ATOM 2453 N N . LEU B 1 145 ? 21.344 -13.289 -1.744 1 82 145 LEU B N 1
ATOM 2454 C CA . LEU B 1 145 ? 21.688 -13.625 -3.121 1 82 145 LEU B CA 1
ATOM 2455 C C . LEU B 1 145 ? 23.188 -13.453 -3.367 1 82 145 LEU B C 1
ATOM 2457 O O . LEU B 1 145 ? 23.781 -12.492 -2.898 1 82 145 LEU B O 1
ATOM 2461 N N . ASN B 1 146 ? 23.781 -14.445 -3.881 1 80.06 146 ASN B N 1
ATOM 2462 C CA . ASN B 1 146 ? 25.203 -14.297 -4.156 1 80.06 146 ASN B CA 1
ATOM 2463 C C . ASN B 1 146 ? 25.453 -13.445 -5.395 1 80.06 146 ASN B C 1
ATOM 2465 O O . ASN B 1 146 ? 24.516 -12.875 -5.957 1 80.06 146 ASN B O 1
ATOM 2469 N N . GLU B 1 147 ? 26.688 -13.344 -5.738 1 76.06 147 GLU B N 1
ATOM 2470 C CA . GLU B 1 147 ? 27.094 -12.453 -6.82 1 76.06 147 GLU B CA 1
ATOM 2471 C C . GLU B 1 147 ? 26.469 -12.891 -8.148 1 76.06 147 GLU B C 1
ATOM 2473 O O . GLU B 1 147 ? 26.312 -12.07 -9.062 1 76.06 147 GLU B O 1
ATOM 2478 N N . LYS B 1 148 ? 26.234 -14.18 -8.242 1 78.88 148 LYS B N 1
ATOM 2479 C CA . LYS B 1 148 ? 25.672 -14.711 -9.477 1 78.88 148 LYS B CA 1
ATOM 2480 C C . LYS B 1 148 ? 24.141 -14.68 -9.43 1 78.88 148 LYS B C 1
ATOM 2482 O O . LYS B 1 148 ? 23.484 -15.156 -10.359 1 78.88 148 LYS B O 1
ATOM 2487 N N . GLY B 1 149 ? 23.594 -14.164 -8.398 1 77.81 149 GLY B N 1
ATOM 2488 C CA . GLY B 1 149 ? 22.141 -14.094 -8.25 1 77.81 149 GLY B CA 1
ATOM 2489 C C . GLY B 1 149 ? 21.531 -15.375 -7.723 1 77.81 149 GLY B C 1
ATOM 2490 O O . GLY B 1 149 ? 20.328 -15.586 -7.816 1 77.81 149 GLY B O 1
ATOM 2491 N N . GLU B 1 150 ? 22.422 -16.203 -7.262 1 85.19 150 GLU B N 1
ATOM 2492 C CA . GLU B 1 150 ? 21.922 -17.484 -6.742 1 85.19 150 GLU B CA 1
ATOM 2493 C C . GLU B 1 150 ? 21.562 -17.375 -5.262 1 85.19 150 GLU B C 1
ATOM 2495 O O . GLU B 1 150 ? 22.25 -16.688 -4.5 1 85.19 150 GLU B O 1
ATOM 2500 N N . LEU B 1 151 ? 20.5 -18.078 -4.91 1 88.5 151 LEU B N 1
ATOM 2501 C CA . LEU B 1 151 ? 20.016 -18.062 -3.535 1 88.5 151 LEU B CA 1
ATOM 2502 C C . LEU B 1 151 ? 20.891 -18.938 -2.646 1 88.5 151 LEU B C 1
ATOM 2504 O O . LEU B 1 151 ? 21.375 -19.984 -3.084 1 88.5 151 LEU B O 1
ATOM 2508 N N . ASP B 1 152 ? 21.094 -18.453 -1.453 1 88.31 152 ASP B N 1
ATOM 2509 C CA . ASP B 1 152 ? 21.75 -19.328 -0.493 1 88.31 152 ASP B CA 1
ATOM 2510 C C . ASP B 1 152 ? 20.922 -20.578 -0.231 1 88.31 152 ASP B C 1
ATOM 2512 O O . ASP B 1 152 ? 19.75 -20.625 -0.573 1 88.31 152 ASP B O 1
ATOM 2516 N N . GLU B 1 153 ? 21.547 -21.609 0.28 1 90.69 153 GLU B N 1
ATOM 2517 C CA . GLU B 1 153 ? 20.906 -22.906 0.453 1 90.69 153 GLU B CA 1
ATOM 2518 C C . GLU B 1 153 ? 19.688 -22.812 1.367 1 90.69 153 GLU B C 1
ATOM 2520 O O . GLU B 1 153 ? 18.672 -23.453 1.126 1 90.69 153 GLU B O 1
ATOM 2525 N N . GLY B 1 154 ? 19.859 -22.016 2.389 1 91.38 154 GLY B N 1
ATOM 2526 C CA . GLY B 1 154 ? 18.75 -21.859 3.311 1 91.38 154 GLY B C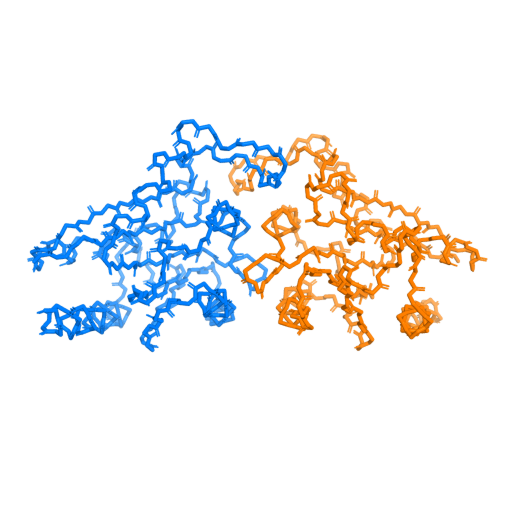A 1
ATOM 2527 C C . GLY B 1 154 ? 17.516 -21.25 2.662 1 91.38 154 GLY B C 1
ATOM 2528 O O . GLY B 1 154 ? 16.406 -21.734 2.854 1 91.38 154 GLY B O 1
ATOM 2529 N N . VAL B 1 155 ? 17.703 -20.219 1.91 1 92.25 155 VAL B N 1
ATOM 2530 C CA . VAL B 1 155 ? 16.609 -19.547 1.235 1 92.25 155 VAL B CA 1
ATOM 2531 C C . VAL B 1 155 ? 16.016 -20.453 0.168 1 92.25 155 VAL B C 1
ATOM 2533 O O . VAL B 1 155 ? 14.797 -20.453 -0.042 1 92.25 155 VAL B O 1
ATOM 2536 N N . GLN B 1 156 ? 16.844 -21.234 -0.493 1 93.94 156 GLN B N 1
ATOM 2537 C CA . GLN B 1 156 ? 16.359 -22.188 -1.493 1 93.94 156 GLN B CA 1
ATOM 2538 C C . GLN B 1 156 ? 15.43 -23.219 -0.866 1 93.94 156 GLN B C 1
ATOM 2540 O O . GLN B 1 156 ? 14.406 -23.578 -1.451 1 93.94 156 GLN B O 1
ATOM 2545 N N . LYS B 1 157 ? 15.789 -23.703 0.248 1 96 157 LYS B N 1
ATOM 2546 C CA . LYS B 1 157 ? 14.953 -24.672 0.954 1 96 157 LYS B CA 1
ATOM 2547 C C . LYS B 1 157 ? 13.602 -24.047 1.315 1 96 157 LYS B C 1
ATOM 2549 O O . LYS B 1 157 ? 12.562 -24.703 1.189 1 96 157 LYS B O 1
ATOM 2554 N N . GLN B 1 158 ? 13.656 -22.797 1.799 1 95.81 158 GLN B N 1
ATOM 2555 C CA . GLN B 1 158 ? 12.422 -22.094 2.133 1 95.81 158 GLN B CA 1
ATOM 2556 C C . GLN B 1 158 ? 11.539 -21.922 0.9 1 95.81 158 GLN B C 1
ATOM 2558 O O . GLN B 1 158 ? 10.312 -22.062 0.976 1 95.81 158 GLN B O 1
ATOM 2563 N N . LEU B 1 159 ? 12.211 -21.594 -0.192 1 97.19 159 LEU B N 1
ATOM 2564 C CA . LEU B 1 159 ? 11.508 -21.422 -1.459 1 97.19 159 LEU B CA 1
ATOM 2565 C C . LEU B 1 159 ? 10.797 -22.719 -1.856 1 97.19 159 LEU B C 1
ATOM 2567 O O . LEU B 1 159 ? 9.625 -22.703 -2.236 1 97.19 159 LEU B O 1
ATOM 2571 N N . LEU B 1 160 ? 11.445 -23.828 -1.712 1 97.81 160 LEU B N 1
ATOM 2572 C CA . LEU B 1 160 ? 10.859 -25.109 -2.072 1 97.81 160 LEU B CA 1
ATOM 2573 C C . LEU B 1 160 ? 9.727 -25.484 -1.123 1 97.81 160 LEU B C 1
ATOM 2575 O O . LEU B 1 160 ? 8.727 -26.078 -1.54 1 97.81 160 LEU B O 1
ATOM 2579 N N . THR B 1 161 ? 9.906 -25.109 0.126 1 98.31 161 THR B N 1
ATOM 2580 C CA . THR B 1 161 ? 8.844 -25.344 1.102 1 98.31 161 THR B CA 1
ATOM 2581 C C . THR B 1 161 ? 7.598 -24.531 0.746 1 98.31 161 THR B C 1
ATOM 2583 O O . THR B 1 161 ? 6.477 -25.031 0.867 1 98.31 161 THR B O 1
ATOM 2586 N N . LEU B 1 162 ? 7.816 -23.312 0.333 1 98.56 162 LEU B N 1
ATOM 2587 C CA . LEU B 1 162 ? 6.711 -22.469 -0.119 1 98.56 162 LEU B CA 1
ATOM 2588 C C . LEU B 1 162 ? 5.988 -23.109 -1.3 1 98.56 162 LEU B C 1
ATOM 2590 O O . LEU B 1 162 ? 4.758 -23.203 -1.311 1 98.56 162 LEU B O 1
ATOM 2594 N N . VAL B 1 163 ? 6.746 -23.578 -2.264 1 98.62 163 VAL B N 1
ATOM 2595 C CA . VAL B 1 163 ? 6.18 -24.188 -3.459 1 98.62 163 VAL B CA 1
ATOM 2596 C C . VAL B 1 163 ? 5.402 -25.453 -3.076 1 98.62 163 VAL B C 1
ATOM 2598 O O . VAL B 1 163 ? 4.289 -25.656 -3.555 1 98.62 163 VAL B O 1
ATOM 2601 N N . LYS B 1 164 ? 5.977 -26.219 -2.209 1 98.25 164 LYS B N 1
ATOM 2602 C CA . LYS B 1 164 ? 5.309 -27.438 -1.751 1 98.25 164 LYS B CA 1
ATOM 2603 C C . LYS B 1 164 ? 3.979 -27.109 -1.076 1 98.25 164 LYS B C 1
ATOM 2605 O O . LYS B 1 164 ? 2.975 -27.781 -1.317 1 98.25 164 LYS B O 1
ATOM 2610 N N . GLY B 1 165 ? 3.996 -26.109 -0.237 1 98.31 165 GLY B N 1
ATOM 2611 C CA . GLY B 1 165 ? 2.771 -25.688 0.42 1 98.31 165 GLY B CA 1
ATOM 2612 C C . GLY B 1 165 ? 1.69 -25.25 -0.553 1 98.31 165 GLY B C 1
ATOM 2613 O O . GLY B 1 165 ? 0.522 -25.609 -0.391 1 98.31 165 GLY B O 1
ATOM 2614 N N . LEU B 1 166 ? 2.1 -24.484 -1.558 1 98.56 166 LEU B N 1
ATOM 2615 C CA . LEU B 1 166 ? 1.151 -24.016 -2.566 1 98.56 166 LEU B CA 1
ATOM 2616 C C . LEU B 1 166 ? 0.565 -25.203 -3.338 1 98.56 166 LEU B C 1
ATOM 2618 O O . LEU B 1 166 ? -0.649 -25.266 -3.543 1 98.56 166 LEU B O 1
ATOM 2622 N N . LEU B 1 167 ? 1.386 -26.141 -3.725 1 97.69 167 LEU B N 1
ATOM 2623 C CA . LEU B 1 167 ? 0.959 -27.297 -4.508 1 97.69 167 LEU B CA 1
ATOM 2624 C C . LEU B 1 167 ? 0.032 -28.188 -3.697 1 97.69 167 LEU B C 1
ATOM 2626 O O . LEU B 1 167 ? -0.902 -28.781 -4.242 1 97.69 167 LEU B O 1
ATOM 2630 N N . GLN B 1 168 ? 0.326 -28.312 -2.422 1 97.12 168 GLN B N 1
ATOM 2631 C CA . GLN B 1 168 ? -0.559 -29.078 -1.554 1 97.12 168 GLN B CA 1
ATOM 2632 C C . GLN B 1 168 ? -1.967 -28.5 -1.542 1 97.12 168 GLN B C 1
ATOM 2634 O O . GLN B 1 168 ? -2.953 -29.219 -1.658 1 97.12 168 GLN B O 1
ATOM 2639 N N . GLU B 1 169 ? -2.059 -27.188 -1.445 1 97.19 169 GLU B N 1
ATOM 2640 C CA . GLU B 1 169 ? -3.361 -26.531 -1.432 1 97.19 169 GLU B CA 1
ATOM 2641 C C . GLU B 1 169 ? -4.07 -26.688 -2.773 1 97.19 169 GLU B C 1
ATOM 2643 O O . GLU B 1 169 ? -5.285 -26.891 -2.82 1 97.19 169 GLU B O 1
ATOM 2648 N N . ILE B 1 170 ? -3.27 -26.594 -3.826 1 96.38 170 ILE B N 1
ATOM 2649 C CA . ILE B 1 170 ? -3.826 -26.75 -5.164 1 96.38 170 ILE B CA 1
ATOM 2650 C C . ILE B 1 170 ? -4.391 -28.156 -5.316 1 96.38 170 ILE B C 1
ATOM 2652 O O . ILE B 1 170 ? -5.496 -28.344 -5.836 1 96.38 170 ILE B O 1
ATOM 2656 N N . SER B 1 171 ? -3.639 -29.125 -4.891 1 94.5 171 SER B N 1
ATOM 2657 C CA . SER B 1 171 ? -4.055 -30.531 -5 1 94.5 171 SER B CA 1
ATOM 2658 C C . SER B 1 171 ? -5.336 -30.781 -4.211 1 94.5 171 SER B C 1
ATOM 2660 O O . SER B 1 171 ? -6.215 -31.516 -4.668 1 94.5 171 SER B O 1
ATOM 2662 N N . LEU B 1 172 ? -5.461 -30.203 -3.062 1 92.19 172 LEU B N 1
ATOM 2663 C CA . LEU B 1 172 ? -6.637 -30.375 -2.217 1 92.19 172 LEU B CA 1
ATOM 2664 C C . LEU B 1 172 ? -7.879 -29.812 -2.896 1 92.19 172 LEU B C 1
ATOM 2666 O O . LEU B 1 172 ? -8.969 -30.375 -2.785 1 92.19 172 LEU B O 1
ATOM 2670 N N . ARG B 1 173 ? -7.77 -28.828 -3.645 1 88.38 173 ARG B N 1
ATOM 2671 C CA . ARG B 1 173 ? -8.906 -28.172 -4.266 1 88.38 173 ARG B CA 1
ATOM 2672 C C . ARG B 1 173 ? -9.312 -28.859 -5.559 1 88.38 173 ARG B C 1
ATOM 2674 O O . ARG B 1 173 ? -10.484 -28.828 -5.949 1 88.38 173 ARG B O 1
ATOM 2681 N N . TYR B 1 174 ? -8.375 -29.438 -6.289 1 79.19 174 TYR B N 1
ATOM 2682 C CA . TYR B 1 174 ? -8.695 -30.203 -7.488 1 79.19 174 TYR B CA 1
ATOM 2683 C C . TYR B 1 174 ? -9.359 -31.531 -7.125 1 79.19 174 TYR B C 1
ATOM 2685 O O . TYR B 1 174 ? -10.211 -32.031 -7.863 1 79.19 174 TYR B O 1
ATOM 2693 N N . GLN B 1 175 ? -8.867 -32.031 -6.059 1 74.25 175 GLN B N 1
ATOM 2694 C CA . GLN B 1 175 ? -9.508 -33.281 -5.629 1 74.25 175 GLN B CA 1
ATOM 2695 C C . GLN B 1 175 ? -10.922 -33.031 -5.129 1 74.25 175 GLN B C 1
ATOM 2697 O O . GLN B 1 175 ? -11.797 -33.875 -5.246 1 74.25 175 GLN B O 1
ATOM 2702 N N . SER B 1 176 ? -11.07 -31.844 -4.566 1 63.72 176 SER B N 1
ATOM 2703 C CA . SER B 1 176 ? -12.398 -31.516 -4.062 1 63.72 176 SER B CA 1
ATOM 2704 C C . SER B 1 176 ? -13.344 -31.125 -5.195 1 63.72 176 SER B C 1
ATOM 2706 O O . SER B 1 176 ? -14.555 -31.047 -5.004 1 63.72 176 SER B O 1
ATOM 2708 N N . LYS B 1 177 ? -12.836 -30.906 -6.387 1 55.41 177 LYS B N 1
ATOM 2709 C CA . LYS B 1 177 ? -13.727 -30.688 -7.52 1 55.41 177 LYS B CA 1
ATOM 2710 C C . LYS B 1 177 ? -14.148 -32 -8.164 1 55.41 177 LYS B C 1
ATOM 2712 O O . LYS B 1 177 ? -13.367 -32.938 -8.211 1 55.41 177 LYS B O 1
#

pLDDT: mean 94.18, std 7.99, range [55.09, 98.94]

Secondary structure (DSSP, 8-state):
--EEEEEE----TT-HHHHHHHHHHHHHHHTT-EEEEEEHHHH---S--TTSPPPHHHHHHHHHHHH-SEEEEEEEEETTEE-HHHHHHHHTS-STTTTT-EEEEEEEESSSS-HHHHHHHHHHHHHHTT-EEEEEEEEEEGGGB-TTSPBPHHHHHHHHHHHHHHHHHHHHHHHH-/--EEEEEE----TT-HHHHHHHHHHHHHHHTT-EEEEEEHHHH---S--TTSPPPHHHHHHHHHHHH-SEEEEEEE-BTTB--HHHHHHHHTS-STTTTT-EEEEEEEESSSS-HHHHHHHHHHHHHHTT-EEEEEEEEEEGGGB-TTSPBPHHHHHHHHHHHHHHHHHHHHHHH--

InterPro domains:
  IPR005025 NADPH-dependent FMN reductase-like domain [PF03358] (3-141)
  IPR029039 Flavoprotein-like superfamily [G3DSA:3.40.50.360] (1-176)
  IPR029039 Flavoprotein-like superfamily [SSF52218] (3-165)
  IPR051814 NAD(P)H-dependent FMN reductase [PTHR43408] (3-173)